Protein AF-A0A0F5Q1I9-F1 (afdb_monomer_lite)

Organism: NCBI:txid728005

Foldseek 3Di:
DFQCAWQPDHRDDDDQDDDDPPDDRDDDDDDDVVPCPVRVVLLVLCQLANQDPPHPRCPVPHQQRGKHWDFDDDPNDTWTWMAGRDPPPGIAGPVRHGDDSVVSCVVVVNDHSVRCCLQPNDDPVSVVVVVVVCVVDVPPVVVCNVCVNVVNNVVVVVVVVVVVVVVLQDDPPDCRHPVNVVVVVVVVVVVVVVVVVVVVVVVVVVVVVVVVVVVVVVVVVVVVVVVVVVVVVVVVVVVCVVVVVVVVVVVVVVVVVVPPDDDDDDDDDDPPVPVVVVVVVVVVVVVVVVPDPDPDDDDDDD

Structure (mmCIF, N/CA/C/O backbone):
data_AF-A0A0F5Q1I9-F1
#
_entry.id   AF-A0A0F5Q1I9-F1
#
loop_
_atom_site.group_PDB
_atom_site.id
_atom_site.type_symbol
_atom_site.label_atom_id
_atom_site.label_alt_id
_atom_site.label_comp_id
_atom_site.label_asym_id
_atom_site.label_entity_id
_atom_site.label_seq_id
_atom_site.pdbx_PDB_ins_code
_atom_site.Cartn_x
_atom_site.Cartn_y
_atom_site.Cartn_z
_atom_site.occupancy
_atom_site.B_iso_or_equiv
_atom_site.auth_seq_id
_atom_site.auth_comp_id
_atom_site.auth_asym_id
_atom_site.auth_atom_id
_atom_site.pdbx_PDB_model_num
ATOM 1 N N . MET A 1 1 ? 27.955 -2.414 -36.761 1.00 64.44 1 MET A N 1
ATOM 2 C CA . MET A 1 1 ? 27.146 -1.169 -36.743 1.00 64.44 1 MET A CA 1
ATOM 3 C C . MET A 1 1 ? 27.491 -0.288 -37.944 1.00 64.44 1 MET A C 1
ATOM 5 O O . MET A 1 1 ? 28.666 -0.064 -38.200 1.00 64.44 1 MET A O 1
ATOM 9 N N . SER A 1 2 ? 26.495 0.213 -38.681 1.00 67.50 2 SER A N 1
ATOM 10 C CA . SER A 1 2 ? 26.661 1.051 -39.883 1.00 67.50 2 SER A CA 1
ATOM 11 C C . SER A 1 2 ? 26.042 2.440 -39.669 1.00 67.50 2 SER A C 1
ATOM 13 O O . SER A 1 2 ? 24.828 2.618 -39.644 1.00 67.50 2 SER A O 1
ATOM 15 N N . VAL A 1 3 ? 26.873 3.463 -39.505 1.00 67.31 3 VAL A N 1
ATOM 16 C CA . VAL A 1 3 ? 26.443 4.858 -39.368 1.00 67.31 3 VAL A CA 1
ATOM 17 C C . VAL A 1 3 ? 26.527 5.551 -40.726 1.00 67.31 3 VAL A C 1
ATOM 19 O O . VAL A 1 3 ? 27.517 6.197 -41.065 1.00 67.31 3 VAL A O 1
ATOM 22 N N . THR A 1 4 ? 25.469 5.399 -41.519 1.00 66.50 4 THR A N 1
ATOM 23 C CA . THR A 1 4 ? 25.420 5.893 -42.900 1.00 66.50 4 THR A CA 1
ATOM 24 C C . THR A 1 4 ? 25.293 7.418 -42.961 1.00 66.50 4 THR A C 1
ATOM 26 O O . THR A 1 4 ? 26.079 8.070 -43.636 1.00 66.50 4 THR A O 1
ATOM 29 N N . ARG A 1 5 ? 24.340 8.039 -42.249 1.00 77.44 5 ARG A N 1
ATOM 30 C CA . ARG A 1 5 ? 24.160 9.508 -42.249 1.00 77.44 5 ARG A CA 1
ATOM 31 C C . ARG A 1 5 ? 23.638 9.991 -40.901 1.00 77.44 5 ARG A C 1
ATOM 33 O O . ARG A 1 5 ? 22.430 10.094 -40.701 1.00 77.44 5 ARG A O 1
ATOM 40 N N . TYR A 1 6 ? 24.533 10.276 -39.956 1.00 79.12 6 TYR A N 1
ATOM 41 C CA . TYR A 1 6 ? 24.132 10.689 -38.607 1.00 79.12 6 TYR A CA 1
ATOM 42 C C . TYR A 1 6 ? 25.189 11.553 -37.920 1.00 79.12 6 TYR A C 1
ATOM 44 O O . TYR A 1 6 ? 26.346 11.149 -37.775 1.00 79.12 6 TYR A O 1
ATOM 52 N N . GLY A 1 7 ? 24.791 12.734 -37.437 1.00 81.94 7 GLY A N 1
ATOM 53 C CA . GLY A 1 7 ? 25.719 13.659 -36.796 1.00 81.94 7 GLY A CA 1
ATOM 54 C C . GLY A 1 7 ? 26.857 14.007 -37.745 1.00 81.94 7 GLY A C 1
ATOM 55 O O . GLY A 1 7 ? 26.618 14.481 -38.846 1.00 81.94 7 GLY A O 1
ATOM 56 N N . LYS A 1 8 ? 28.093 13.732 -37.329 1.00 79.50 8 LYS A N 1
ATOM 57 C CA . LYS A 1 8 ? 29.292 13.987 -38.136 1.00 79.50 8 LYS A CA 1
ATOM 58 C C . LYS A 1 8 ? 29.721 12.814 -39.026 1.00 79.50 8 LYS A C 1
ATOM 60 O O . LYS A 1 8 ? 30.726 12.926 -39.718 1.00 79.50 8 LYS A O 1
ATOM 65 N N . PHE A 1 9 ? 29.035 11.677 -38.940 1.00 82.19 9 PHE A N 1
ATOM 66 C CA . PHE A 1 9 ? 29.388 10.478 -39.691 1.00 82.19 9 PHE A CA 1
ATOM 67 C C . PHE A 1 9 ? 28.678 10.462 -41.045 1.00 82.19 9 PHE A C 1
ATOM 69 O O . PHE A 1 9 ? 27.481 10.756 -41.137 1.00 82.19 9 PHE A O 1
ATOM 76 N N . THR A 1 10 ? 29.432 10.076 -42.070 1.00 79.38 10 THR A N 1
ATOM 77 C CA . THR A 1 10 ? 28.953 9.811 -43.427 1.00 79.38 10 THR A CA 1
ATOM 78 C C . THR A 1 10 ? 29.569 8.488 -43.866 1.00 79.38 10 THR A C 1
ATOM 80 O O . THR A 1 10 ? 30.791 8.378 -43.898 1.00 79.38 10 THR A O 1
ATOM 83 N N . ASP A 1 11 ? 28.728 7.494 -44.137 1.00 80.75 11 ASP A N 1
ATOM 84 C CA . ASP A 1 11 ? 29.078 6.152 -44.610 1.00 80.75 11 ASP A CA 1
ATOM 85 C C . ASP A 1 11 ? 30.172 5.459 -43.775 1.00 80.75 11 ASP A C 1
ATOM 87 O O . ASP A 1 11 ? 31.101 4.850 -44.301 1.00 80.75 11 ASP A O 1
ATOM 91 N N . TYR A 1 12 ? 30.061 5.550 -42.445 1.00 81.62 12 TYR A N 1
ATOM 92 C CA . TYR A 1 12 ? 31.038 4.989 -41.512 1.00 81.62 12 TYR A CA 1
ATOM 93 C C . TYR A 1 12 ? 30.545 3.677 -40.898 1.00 81.62 12 TYR A C 1
ATOM 95 O O . TYR A 1 12 ? 29.421 3.610 -40.409 1.00 81.62 12 TYR A O 1
ATOM 103 N N . ALA A 1 13 ? 31.382 2.640 -40.854 1.00 82.31 13 ALA A N 1
ATOM 104 C CA . ALA A 1 13 ? 31.044 1.361 -40.231 1.00 82.31 13 ALA A CA 1
ATOM 105 C C . ALA A 1 13 ? 31.998 1.038 -39.076 1.00 82.31 13 ALA A C 1
ATOM 107 O O . ALA A 1 13 ? 33.211 1.195 -39.195 1.00 82.31 13 ALA A O 1
ATOM 108 N N . ILE A 1 14 ? 31.430 0.576 -37.963 1.00 84.06 14 ILE A N 1
ATOM 109 C CA . ILE A 1 14 ? 32.163 -0.007 -36.839 1.00 84.06 14 ILE A CA 1
ATOM 110 C C . ILE A 1 14 ? 31.860 -1.500 -36.850 1.00 84.06 14 ILE A C 1
ATOM 112 O O . ILE A 1 14 ? 30.716 -1.907 -36.614 1.00 84.06 14 ILE A O 1
ATOM 116 N N . ASP A 1 15 ? 32.882 -2.287 -37.160 1.00 84.81 15 ASP A N 1
ATOM 117 C CA . ASP A 1 15 ? 32.841 -3.740 -37.086 1.00 84.81 15 ASP A CA 1
ATOM 118 C C . ASP A 1 15 ? 33.446 -4.195 -35.755 1.00 84.81 15 ASP A C 1
ATOM 120 O O . ASP A 1 15 ? 34.555 -3.793 -35.397 1.00 84.81 15 ASP A O 1
ATOM 124 N N . PHE A 1 16 ? 32.683 -4.992 -35.013 1.00 83.69 16 PHE A N 1
ATOM 125 C CA . PHE A 1 16 ? 33.087 -5.559 -33.730 1.00 83.69 16 PHE A CA 1
ATOM 126 C C . PHE A 1 16 ? 33.633 -6.990 -33.882 1.00 83.69 16 PHE A C 1
ATOM 128 O O . PHE A 1 16 ? 34.260 -7.507 -32.961 1.00 83.69 16 PHE A O 1
ATOM 135 N N . GLY A 1 17 ? 33.508 -7.593 -35.069 1.00 83.06 17 GLY A N 1
ATOM 136 C CA . GLY A 1 17 ? 33.904 -8.972 -35.332 1.00 83.06 17 GLY A CA 1
ATOM 137 C C . GLY A 1 17 ? 32.929 -10.006 -34.746 1.00 83.06 17 GLY A C 1
ATOM 138 O O . GLY A 1 17 ? 31.966 -9.649 -34.070 1.00 83.06 17 GLY A O 1
ATOM 139 N N . PRO A 1 18 ? 33.145 -11.304 -35.030 1.00 80.94 18 PRO A N 1
ATOM 140 C CA . PRO A 1 18 ? 32.300 -12.375 -34.514 1.00 80.94 18 PRO A CA 1
ATOM 141 C C . PRO A 1 18 ? 32.606 -12.684 -33.042 1.00 80.94 18 PRO A C 1
ATOM 143 O O . PRO A 1 18 ? 33.775 -12.799 -32.653 1.00 80.94 18 PRO A O 1
ATOM 146 N N . ALA A 1 19 ? 31.557 -12.921 -32.253 1.00 79.69 19 ALA A N 1
ATOM 147 C CA . ALA A 1 19 ? 31.686 -13.378 -30.873 1.00 79.69 19 ALA A CA 1
ATOM 148 C C . ALA A 1 19 ? 32.378 -14.755 -30.813 1.00 79.69 19 ALA A C 1
ATOM 150 O O . ALA A 1 19 ? 32.027 -15.686 -31.544 1.00 79.69 19 ALA A O 1
ATOM 151 N N . GLN A 1 20 ? 33.371 -14.907 -29.929 1.00 82.00 20 GLN A N 1
ATOM 152 C CA . GLN A 1 20 ? 34.077 -16.179 -29.727 1.00 82.00 20 GLN A CA 1
ATOM 153 C C . GLN A 1 20 ? 33.465 -16.954 -28.548 1.00 82.00 20 GLN A C 1
ATOM 155 O O . GLN A 1 20 ? 33.539 -16.475 -27.413 1.00 82.00 20 GLN A O 1
ATOM 160 N N . PRO A 1 21 ? 32.923 -18.170 -28.763 1.00 78.94 21 PRO A N 1
ATOM 161 C CA . PRO A 1 21 ? 32.362 -18.976 -27.683 1.00 78.94 21 PRO A CA 1
ATOM 162 C C . PRO A 1 21 ? 33.378 -19.217 -26.558 1.00 78.94 21 PRO A C 1
ATOM 164 O O . PRO A 1 21 ? 34.511 -19.631 -26.806 1.00 78.94 21 PRO A O 1
ATOM 167 N N . GLY A 1 22 ? 32.967 -18.973 -25.312 1.00 80.88 22 GLY A N 1
ATOM 168 C CA . GLY A 1 22 ? 33.797 -19.204 -24.125 1.00 80.88 22 GLY A CA 1
ATOM 169 C C . GLY A 1 22 ? 34.818 -18.105 -23.809 1.00 80.88 22 GLY A C 1
ATOM 170 O O . GLY A 1 22 ? 35.622 -18.288 -22.896 1.00 80.88 22 GLY A O 1
ATOM 171 N N . LYS A 1 23 ? 34.796 -16.968 -24.518 1.00 83.44 23 LYS A N 1
ATOM 172 C CA . LYS A 1 23 ? 35.605 -15.784 -24.191 1.00 83.44 23 LYS A CA 1
ATOM 173 C C . LYS A 1 23 ? 34.723 -14.565 -23.906 1.00 83.44 23 LYS A C 1
ATOM 175 O O . LYS A 1 23 ? 33.639 -14.465 -24.474 1.00 83.44 23 LYS A O 1
ATOM 180 N N . PRO A 1 24 ? 35.174 -13.644 -23.037 1.00 80.31 24 PRO A N 1
ATOM 181 C CA . PRO A 1 24 ? 34.487 -12.376 -22.834 1.00 80.31 24 PRO A CA 1
ATOM 182 C C . PRO A 1 24 ? 34.561 -11.523 -24.105 1.00 80.31 24 PRO A C 1
ATOM 184 O O . PRO A 1 24 ? 35.632 -11.388 -24.701 1.00 80.31 24 PRO A O 1
ATOM 187 N N . ASP A 1 25 ? 33.428 -10.941 -24.486 1.00 84.06 25 ASP A N 1
ATOM 188 C CA . ASP A 1 25 ? 33.292 -10.095 -25.670 1.00 84.06 25 ASP A CA 1
ATOM 189 C C . ASP A 1 25 ? 33.414 -8.617 -25.270 1.00 84.06 25 ASP A C 1
ATOM 191 O O . ASP A 1 25 ? 32.444 -7.963 -24.885 1.00 84.06 25 ASP A O 1
ATOM 195 N N . LEU A 1 26 ? 34.654 -8.120 -25.227 1.00 85.00 26 LEU A N 1
ATOM 196 C CA . LEU A 1 26 ? 34.978 -6.753 -24.815 1.00 85.00 26 LEU A CA 1
ATOM 197 C C . LEU A 1 26 ? 35.564 -5.972 -25.990 1.00 85.00 26 LEU A C 1
ATOM 199 O O . LEU A 1 26 ? 36.671 -6.258 -26.449 1.00 85.00 26 LEU A O 1
ATOM 203 N N . HIS A 1 27 ? 34.869 -4.912 -26.398 1.00 87.25 27 HIS A N 1
ATOM 204 C CA . HIS A 1 27 ? 35.341 -3.984 -27.422 1.00 87.25 27 HIS A CA 1
ATOM 205 C C . HIS A 1 27 ? 35.644 -2.614 -26.822 1.00 87.25 27 HIS A C 1
ATOM 207 O O . HIS A 1 27 ? 34.833 -2.041 -26.096 1.00 87.25 27 HIS A O 1
ATOM 213 N N . ILE A 1 28 ? 36.805 -2.057 -27.166 1.00 86.12 28 ILE A N 1
ATOM 214 C CA . ILE A 1 28 ? 37.219 -0.720 -26.734 1.00 86.12 28 ILE A CA 1
ATOM 215 C C . ILE A 1 28 ? 37.257 0.192 -27.957 1.00 86.12 28 ILE A C 1
ATOM 217 O O . ILE A 1 28 ? 38.110 0.048 -28.831 1.00 86.12 28 ILE A O 1
ATOM 221 N N . VAL A 1 29 ? 36.344 1.162 -28.004 1.00 85.31 29 VAL A N 1
ATOM 222 C CA . VAL A 1 29 ? 36.326 2.200 -29.042 1.00 85.31 29 VAL A CA 1
ATOM 223 C C . VAL A 1 29 ? 37.082 3.421 -28.527 1.00 85.31 29 VAL A C 1
ATOM 225 O O . VAL A 1 29 ? 36.580 4.173 -27.692 1.00 85.31 29 VAL A O 1
ATOM 228 N N . TYR A 1 30 ? 38.295 3.636 -29.032 1.00 85.25 30 TYR A N 1
ATOM 229 C CA . TYR A 1 30 ? 39.143 4.761 -28.639 1.00 85.25 30 TYR A CA 1
ATOM 230 C C . TYR A 1 30 ? 39.305 5.779 -29.775 1.00 85.25 30 TYR A C 1
ATOM 232 O O . TYR A 1 30 ? 39.137 5.480 -30.954 1.00 85.25 30 TYR A O 1
ATOM 240 N N . GLY A 1 31 ? 39.619 7.018 -29.410 1.00 84.50 31 GLY A N 1
ATOM 241 C CA . GLY A 1 31 ? 39.840 8.115 -30.350 1.00 84.50 31 GLY A CA 1
ATOM 242 C C . GLY A 1 31 ? 40.003 9.435 -29.608 1.00 84.50 31 GLY A C 1
ATOM 243 O O . GLY A 1 31 ? 39.698 9.509 -28.416 1.00 84.50 31 GLY A O 1
ATOM 244 N N . LEU A 1 32 ? 40.450 10.478 -30.305 1.00 84.88 32 LEU A N 1
ATOM 245 C CA . LEU A 1 32 ? 40.591 11.824 -29.739 1.00 84.88 32 LEU A CA 1
ATOM 246 C C . LEU A 1 32 ? 39.259 12.357 -29.175 1.00 84.88 32 LEU A C 1
ATOM 248 O O . LEU A 1 32 ? 38.168 11.839 -29.464 1.00 84.88 32 LEU A O 1
ATOM 252 N N . ASN A 1 33 ? 39.333 13.401 -28.351 1.00 77.25 33 ASN A N 1
ATOM 253 C CA . ASN A 1 33 ? 38.139 14.179 -28.024 1.00 77.25 33 ASN A CA 1
ATOM 254 C C . ASN A 1 33 ? 37.524 14.696 -29.331 1.00 77.25 33 ASN A C 1
ATOM 256 O O . ASN A 1 33 ? 38.235 14.923 -30.304 1.00 77.25 33 ASN A O 1
ATOM 260 N N . GLU A 1 34 ? 36.191 14.731 -29.393 1.00 77.94 34 GLU A N 1
ATOM 261 C CA . GLU A 1 34 ? 35.431 15.062 -30.611 1.00 77.94 34 GLU A CA 1
ATOM 262 C C . GLU A 1 34 ? 35.549 14.044 -31.762 1.00 77.94 34 GLU A C 1
ATOM 264 O O . GLU A 1 34 ? 34.898 14.204 -32.794 1.00 77.94 34 GLU A O 1
ATOM 269 N N . ALA A 1 35 ? 36.254 12.916 -31.584 1.00 76.56 35 ALA A N 1
ATOM 270 C CA . ALA A 1 35 ? 36.320 11.835 -32.578 1.00 76.56 35 ALA A CA 1
ATOM 271 C C . ALA A 1 35 ? 34.966 11.154 -32.848 1.00 76.56 35 ALA A C 1
ATOM 273 O O . ALA A 1 35 ? 34.834 10.461 -33.853 1.00 76.56 35 ALA A O 1
ATOM 274 N N . GLY A 1 36 ? 33.923 11.451 -32.065 1.0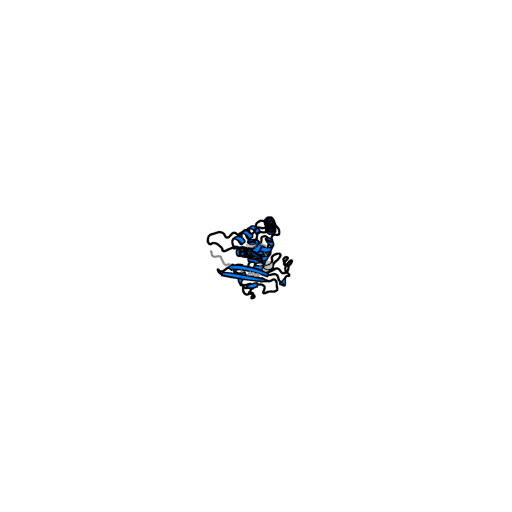0 79.31 36 GLY A N 1
ATOM 275 C CA . GLY A 1 36 ? 32.552 11.005 -32.337 1.00 79.31 36 GLY A CA 1
ATOM 276 C C . GLY A 1 36 ? 32.069 9.847 -31.493 1.00 79.31 36 GLY A C 1
ATOM 277 O O . GLY A 1 36 ? 31.015 9.308 -31.798 1.00 79.31 36 GLY A O 1
ATOM 278 N N . LYS A 1 37 ? 32.800 9.470 -30.442 1.00 85.75 37 LYS A N 1
ATOM 279 C CA . LYS A 1 37 ? 32.446 8.353 -29.553 1.00 85.75 37 LYS A CA 1
ATOM 280 C C . LYS A 1 37 ? 31.031 8.515 -28.979 1.00 85.75 37 LYS A C 1
ATOM 282 O O . LYS A 1 37 ? 30.174 7.664 -29.188 1.00 85.75 37 LYS A O 1
ATOM 287 N N . SER A 1 38 ? 30.738 9.675 -28.388 1.00 82.56 38 SER A N 1
ATOM 288 C CA . SER A 1 38 ? 29.403 9.994 -27.857 1.00 82.56 38 SER A CA 1
ATOM 289 C C . SER A 1 38 ? 28.339 10.106 -28.957 1.00 82.56 38 SER A C 1
ATOM 291 O O . SER A 1 38 ? 27.169 9.802 -28.731 1.00 82.56 38 SER A O 1
ATOM 293 N N . THR A 1 39 ? 28.731 10.514 -30.171 1.00 86.12 39 THR A N 1
ATOM 294 C CA . THR A 1 39 ? 27.839 10.555 -31.341 1.00 86.12 39 THR A CA 1
ATOM 295 C C . THR A 1 39 ? 27.480 9.149 -31.820 1.00 86.12 39 THR A C 1
ATOM 297 O O . THR A 1 39 ? 26.322 8.914 -32.147 1.00 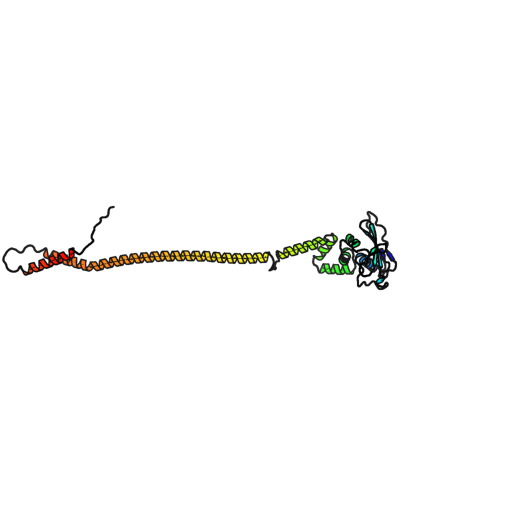86.12 39 THR A O 1
ATOM 300 N N . ALA A 1 40 ? 28.434 8.215 -31.818 1.00 85.88 40 ALA A N 1
ATOM 301 C CA . ALA A 1 40 ? 28.210 6.817 -32.171 1.00 85.88 40 ALA A CA 1
ATOM 302 C C . ALA A 1 40 ? 27.308 6.126 -31.139 1.00 85.88 40 ALA A C 1
ATOM 304 O O . ALA A 1 40 ? 26.341 5.480 -31.526 1.00 85.88 40 ALA A O 1
ATOM 305 N N . LEU A 1 41 ? 27.540 6.350 -29.840 1.00 85.56 41 LEU A N 1
ATOM 306 C CA . LEU A 1 41 ? 26.647 5.857 -28.784 1.00 85.56 41 LEU A CA 1
ATOM 307 C C . LEU A 1 41 ? 25.220 6.402 -28.946 1.00 85.56 41 LEU A C 1
ATOM 309 O O . LEU A 1 41 ? 24.253 5.652 -28.860 1.00 85.56 41 LEU A O 1
ATOM 313 N N . SER A 1 42 ? 25.083 7.695 -29.249 1.00 85.94 42 SER A N 1
ATOM 314 C CA . SER A 1 42 ? 23.765 8.297 -29.488 1.00 85.94 42 SER A CA 1
ATOM 315 C C . SER A 1 42 ? 23.079 7.702 -30.720 1.00 85.94 42 SER A C 1
ATOM 317 O O . SER A 1 42 ? 21.888 7.433 -30.672 1.00 85.94 42 SER A O 1
ATOM 319 N N . ALA A 1 43 ? 23.823 7.445 -31.802 1.00 86.94 43 ALA A N 1
ATOM 320 C CA . ALA A 1 43 ? 23.292 6.773 -32.989 1.00 86.94 43 ALA A CA 1
ATOM 321 C C . ALA A 1 43 ? 22.800 5.352 -32.666 1.00 86.94 43 ALA A C 1
ATOM 323 O O . ALA A 1 43 ? 21.744 4.943 -33.142 1.00 86.94 43 ALA A O 1
ATOM 324 N N . TYR A 1 44 ? 23.538 4.614 -31.833 1.00 87.88 44 TYR A N 1
ATOM 325 C CA . TYR A 1 44 ? 23.149 3.279 -31.379 1.00 87.88 44 TYR A CA 1
ATOM 326 C C . TYR A 1 44 ? 21.855 3.309 -30.552 1.00 87.88 44 TYR A C 1
ATOM 328 O O . TYR A 1 44 ? 20.934 2.541 -30.820 1.00 87.88 44 TYR A O 1
ATOM 336 N N . LEU A 1 45 ? 21.734 4.239 -29.600 1.00 87.81 45 LEU A N 1
ATOM 337 C CA . LEU A 1 45 ? 20.501 4.409 -28.821 1.00 87.81 45 LEU A CA 1
ATOM 338 C C . LEU A 1 45 ? 19.320 4.839 -29.702 1.00 87.81 45 LEU A C 1
ATOM 340 O O . LEU A 1 45 ? 18.203 4.356 -29.519 1.00 87.81 45 LEU A O 1
ATOM 344 N N . ASP A 1 46 ? 19.557 5.721 -30.674 1.00 88.69 46 ASP A N 1
ATOM 345 C CA . ASP A 1 46 ? 18.538 6.157 -31.629 1.00 88.69 46 ASP A CA 1
ATOM 346 C C . ASP A 1 46 ? 18.065 5.007 -32.529 1.00 88.69 46 ASP A C 1
ATOM 348 O O . ASP A 1 46 ? 16.879 4.938 -32.844 1.00 88.69 46 ASP A O 1
ATOM 352 N N . LEU A 1 47 ? 18.947 4.073 -32.902 1.00 88.56 47 LEU A N 1
ATOM 353 C CA . LEU A 1 47 ? 18.577 2.863 -33.641 1.00 88.56 47 LEU A CA 1
ATOM 354 C C . LEU A 1 47 ? 17.606 1.983 -32.838 1.00 88.56 47 LEU A C 1
ATOM 356 O O . LEU A 1 47 ? 16.604 1.523 -33.392 1.00 88.56 47 LEU A O 1
ATOM 360 N N . LEU A 1 48 ? 17.887 1.773 -31.549 1.00 87.75 48 LEU A N 1
ATOM 361 C CA . LEU A 1 48 ? 17.071 0.928 -30.674 1.00 87.75 48 LEU A CA 1
ATOM 362 C C . LEU A 1 48 ? 15.713 1.565 -30.355 1.00 87.75 48 LEU A C 1
ATOM 364 O O . LEU A 1 48 ? 14.681 0.922 -30.532 1.00 87.75 48 LEU A O 1
ATOM 368 N N . PHE A 1 49 ? 15.705 2.835 -29.940 1.00 86.44 49 PHE A N 1
ATOM 369 C CA . PHE A 1 49 ? 14.532 3.471 -29.322 1.00 86.44 49 PHE A CA 1
ATOM 370 C C . PHE A 1 49 ? 13.831 4.524 -30.181 1.00 86.44 49 PHE A C 1
ATOM 372 O O . PHE A 1 49 ? 12.794 5.042 -29.777 1.00 86.44 49 PHE A O 1
ATOM 379 N N . GLY A 1 50 ? 14.381 4.873 -31.343 1.00 87.44 50 GLY A N 1
ATOM 380 C CA . GLY A 1 50 ? 13.872 5.984 -32.138 1.00 87.44 50 GLY A CA 1
ATOM 381 C C . GLY A 1 50 ? 14.783 7.203 -32.106 1.00 87.44 50 GLY A C 1
ATOM 382 O O . GLY A 1 50 ? 15.402 7.523 -31.092 1.00 87.44 50 GLY A O 1
ATOM 383 N N . VAL A 1 51 ? 14.825 7.922 -33.230 1.00 83.88 51 VAL A N 1
ATOM 384 C CA . VAL A 1 51 ? 15.486 9.228 -33.305 1.00 83.88 51 VAL A CA 1
ATOM 385 C C . VAL A 1 51 ? 14.586 10.269 -32.644 1.00 83.88 51 VAL A C 1
ATOM 387 O O . VAL A 1 51 ? 13.449 10.474 -33.074 1.00 83.88 51 VAL A O 1
ATOM 390 N N . GLU A 1 52 ? 15.102 10.959 -31.629 1.00 80.75 52 GLU A N 1
ATOM 391 C CA . GLU A 1 52 ? 14.360 11.991 -30.899 1.00 80.75 52 GLU A CA 1
ATOM 392 C C . GLU A 1 52 ? 13.851 13.111 -31.825 1.00 80.75 52 GLU A C 1
ATOM 394 O O . GLU A 1 52 ? 14.524 13.539 -32.778 1.00 80.75 52 GLU A O 1
ATOM 399 N N . HIS A 1 53 ? 12.668 13.651 -31.505 1.00 74.12 53 HIS A N 1
ATOM 400 C CA . HIS A 1 53 ? 12.064 14.754 -32.259 1.00 74.12 53 HIS A CA 1
ATOM 401 C C . HIS A 1 53 ? 13.037 15.941 -32.376 1.00 74.12 53 HIS A C 1
ATOM 403 O O . HIS A 1 53 ? 13.351 16.386 -33.486 1.00 74.12 53 HIS A O 1
ATOM 409 N N . ASN A 1 54 ? 13.633 16.332 -31.246 1.00 73.19 54 ASN A N 1
ATOM 410 C CA . ASN A 1 54 ? 14.621 17.405 -31.128 1.00 73.19 54 ASN A CA 1
ATOM 411 C C . ASN A 1 54 ? 16.069 16.881 -31.126 1.00 73.19 54 ASN A C 1
ATOM 413 O O . ASN A 1 54 ? 16.893 17.308 -30.323 1.00 73.19 54 ASN A O 1
ATOM 417 N N . SER A 1 55 ? 16.403 15.946 -32.023 1.00 77.88 55 SER A N 1
ATOM 418 C CA . SER A 1 55 ? 17.782 15.449 -32.132 1.00 77.88 55 SER A CA 1
ATOM 419 C C . SER A 1 55 ? 18.774 16.565 -32.504 1.00 77.88 55 SER A C 1
ATOM 421 O O . SER A 1 55 ? 18.644 17.217 -33.545 1.00 77.88 55 SER A O 1
ATOM 423 N N . ARG A 1 56 ? 19.816 16.730 -31.681 1.00 78.44 56 ARG A N 1
ATOM 424 C CA . ARG A 1 56 ? 20.947 17.662 -31.880 1.00 78.44 56 ARG A CA 1
ATOM 425 C C . ARG A 1 56 ? 21.920 17.255 -32.995 1.00 78.44 56 ARG A C 1
ATOM 427 O O . ARG A 1 56 ? 22.862 17.985 -33.281 1.00 78.44 56 ARG A O 1
ATOM 434 N N . TYR A 1 57 ? 21.713 16.098 -33.628 1.00 79.62 57 TYR A N 1
ATOM 435 C CA . TYR A 1 57 ? 22.645 15.499 -34.593 1.00 79.62 57 TYR A CA 1
ATOM 436 C C . TYR A 1 57 ? 22.284 15.754 -36.070 1.00 79.62 57 TYR A C 1
ATOM 438 O O . TYR A 1 57 ? 22.873 15.144 -36.958 1.00 79.62 57 TYR A O 1
ATOM 446 N N . GLY A 1 58 ? 21.353 16.672 -36.349 1.00 74.19 58 GLY A N 1
ATOM 447 C CA . GLY A 1 58 ? 20.956 17.070 -37.710 1.00 74.19 58 GLY A CA 1
ATOM 448 C C . GLY A 1 58 ? 21.819 18.167 -38.353 1.00 74.19 58 GLY A C 1
ATOM 449 O O . GLY A 1 58 ? 21.333 18.869 -39.233 1.00 74.19 58 GLY A O 1
ATOM 450 N N . PHE A 1 59 ? 23.053 18.383 -37.881 1.00 76.44 59 PHE A N 1
ATOM 451 C CA . PHE A 1 59 ? 23.887 19.521 -38.301 1.00 76.44 59 PHE A CA 1
ATOM 452 C C . PHE A 1 59 ? 24.583 19.323 -39.658 1.00 76.44 59 PHE A C 1
ATOM 454 O O . PHE A 1 59 ? 24.679 20.274 -40.424 1.00 76.44 59 PHE A O 1
ATOM 461 N N . LEU A 1 60 ? 25.069 18.112 -39.965 1.00 77.88 60 LEU A N 1
ATOM 462 C CA . LEU A 1 60 ? 25.712 17.800 -41.253 1.00 77.88 60 LEU A CA 1
ATOM 463 C C . LEU A 1 60 ? 24.709 17.232 -42.264 1.00 77.88 60 LEU A C 1
ATOM 465 O O . LEU A 1 60 ? 24.788 17.510 -43.456 1.00 77.88 60 LEU A O 1
ATOM 469 N N . HIS A 1 61 ? 23.751 16.444 -41.772 1.00 76.50 61 HIS A N 1
ATOM 470 C CA . HIS A 1 61 ? 22.715 15.797 -42.568 1.00 76.50 61 HIS A CA 1
ATOM 471 C C . HIS A 1 61 ? 21.353 16.335 -42.143 1.00 76.50 61 HIS A C 1
ATOM 473 O O . HIS A 1 61 ? 20.977 16.214 -40.976 1.00 76.50 61 HIS A O 1
ATOM 479 N N . ALA A 1 62 ? 20.600 16.908 -43.086 1.00 75.19 62 ALA A N 1
ATOM 480 C CA . ALA A 1 62 ? 19.238 17.366 -42.822 1.00 75.19 62 ALA A CA 1
ATOM 481 C C . ALA A 1 62 ? 18.368 16.212 -42.299 1.00 75.19 62 ALA A C 1
ATOM 483 O O . ALA A 1 62 ? 18.528 15.069 -42.725 1.00 75.19 62 ALA A O 1
ATOM 484 N N . TYR A 1 63 ? 17.411 16.514 -41.418 1.00 76.62 63 TYR A N 1
ATOM 485 C CA . TYR A 1 63 ? 16.590 15.505 -40.738 1.00 76.62 63 TYR A CA 1
ATOM 486 C C . TYR A 1 63 ? 15.984 14.411 -41.641 1.00 76.62 63 TYR A C 1
ATOM 488 O O . TYR A 1 63 ? 16.073 13.252 -41.248 1.00 76.62 63 TYR A O 1
ATOM 496 N N . PRO A 1 64 ? 15.447 14.698 -42.845 1.00 74.88 64 PRO A N 1
ATOM 497 C CA . PRO A 1 64 ? 14.915 13.657 -43.735 1.00 74.88 64 PRO A CA 1
ATOM 498 C C . PRO A 1 64 ? 15.967 12.669 -44.266 1.00 74.88 64 PRO A C 1
ATOM 500 O O . PRO A 1 64 ? 15.619 11.581 -44.711 1.00 74.88 64 PRO A O 1
ATOM 503 N N . ASN A 1 65 ? 17.246 13.048 -44.225 1.00 77.75 65 ASN A N 1
ATOM 504 C CA . ASN A 1 65 ? 18.369 12.259 -44.723 1.00 77.75 65 ASN A CA 1
ATOM 505 C C . ASN A 1 6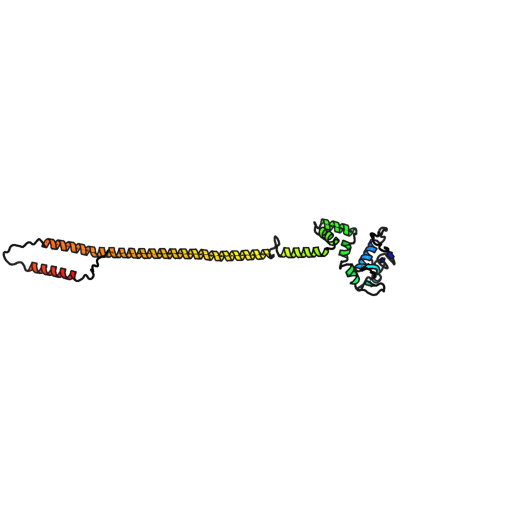5 ? 19.114 11.520 -43.603 1.00 77.75 65 ASN A C 1
ATOM 507 O O . ASN A 1 65 ? 20.086 10.823 -43.897 1.00 77.75 65 ASN A O 1
ATOM 511 N N . MET A 1 66 ? 18.696 11.687 -42.341 1.00 83.00 66 MET A N 1
ATOM 512 C CA . MET A 1 66 ? 19.312 10.993 -41.215 1.00 83.00 66 MET A CA 1
ATOM 513 C C . MET A 1 66 ? 18.944 9.511 -41.231 1.00 83.00 66 MET A C 1
ATOM 515 O O . MET A 1 66 ? 17.763 9.152 -41.205 1.00 83.00 66 MET A O 1
ATOM 519 N N . LEU A 1 67 ? 19.972 8.668 -41.241 1.00 84.62 67 LEU A N 1
ATOM 520 C CA . LEU A 1 67 ? 19.858 7.223 -41.355 1.00 84.62 67 LEU A CA 1
ATOM 521 C C . LEU A 1 67 ? 20.942 6.545 -40.515 1.00 84.62 67 LEU A C 1
ATOM 523 O O . LEU A 1 67 ? 22.132 6.843 -40.656 1.00 84.62 67 LEU A O 1
ATOM 527 N N . VAL A 1 68 ? 20.517 5.613 -39.664 1.00 87.50 68 VAL A N 1
ATOM 528 C CA . VAL A 1 68 ? 21.399 4.763 -38.856 1.00 87.50 68 VAL A CA 1
ATOM 529 C C . VAL A 1 68 ? 21.034 3.311 -39.104 1.00 87.50 68 VAL A C 1
ATOM 531 O O . VAL A 1 68 ? 19.859 2.963 -39.040 1.00 87.50 68 VAL A O 1
ATOM 534 N N . GLY A 1 69 ? 22.023 2.463 -39.364 1.00 87.06 69 GLY A N 1
ATOM 535 C CA . GLY A 1 69 ? 21.835 1.031 -39.538 1.00 87.06 69 GLY A CA 1
ATOM 536 C C . GLY A 1 69 ? 22.686 0.198 -38.585 1.00 87.06 69 GLY A C 1
ATOM 537 O O . GLY A 1 69 ? 23.748 0.604 -38.110 1.00 87.06 69 GLY A O 1
ATOM 538 N N . SER A 1 70 ? 22.249 -1.022 -38.315 1.00 85.88 70 SER A N 1
ATOM 539 C CA . SER A 1 70 ? 23.113 -2.056 -37.757 1.00 85.88 70 SER A CA 1
ATOM 540 C C . SER A 1 70 ? 22.607 -3.434 -38.140 1.00 85.88 70 SER A C 1
ATOM 542 O O . SER A 1 70 ? 21.411 -3.641 -38.322 1.00 85.88 70 SER A O 1
ATOM 544 N N . ALA A 1 71 ? 23.533 -4.381 -38.209 1.00 87.44 71 ALA A N 1
ATOM 545 C CA . ALA A 1 71 ? 23.215 -5.774 -37.972 1.00 87.44 71 ALA A CA 1
ATOM 546 C C . ALA A 1 71 ? 23.179 -5.994 -36.455 1.00 87.44 71 ALA A C 1
ATOM 548 O O . ALA A 1 71 ? 24.099 -5.558 -35.756 1.00 87.44 71 ALA A O 1
ATOM 549 N N . LEU A 1 72 ? 22.094 -6.573 -35.951 1.00 86.88 72 LEU A N 1
ATOM 550 C CA . LEU A 1 72 ? 21.930 -6.953 -34.550 1.00 86.88 72 LEU A CA 1
ATOM 551 C C . LEU A 1 72 ? 21.646 -8.451 -34.490 1.00 86.88 72 LEU A C 1
ATOM 553 O O . LEU A 1 72 ? 20.775 -8.938 -35.205 1.00 86.88 72 LEU A O 1
ATOM 557 N N . GLU A 1 73 ? 22.354 -9.170 -33.629 1.00 84.62 73 GLU A N 1
ATOM 558 C CA . GLU A 1 73 ? 22.096 -10.585 -33.387 1.00 84.62 73 GLU A CA 1
ATOM 559 C C . GLU A 1 73 ? 21.202 -10.736 -32.155 1.00 84.62 73 GLU A C 1
ATOM 561 O O . GLU A 1 73 ? 21.547 -10.296 -31.060 1.00 84.62 73 GLU A O 1
ATOM 566 N N . PHE A 1 74 ? 20.028 -11.336 -32.332 1.00 84.50 74 PHE A N 1
ATOM 567 C CA . PHE A 1 74 ? 19.134 -11.684 -31.231 1.00 84.50 74 PHE A CA 1
ATOM 568 C C . PHE A 1 74 ? 18.220 -12.843 -31.634 1.00 84.50 74 PHE A C 1
ATOM 570 O O . PHE A 1 74 ? 17.871 -13.017 -32.802 1.00 84.50 74 PHE A O 1
ATOM 577 N N . GLY A 1 75 ? 17.848 -13.681 -30.662 1.00 79.00 75 GLY A N 1
ATOM 578 C CA . GLY A 1 75 ? 17.055 -14.888 -30.930 1.00 79.00 75 GLY A CA 1
ATOM 579 C C . GLY A 1 75 ? 17.773 -15.928 -31.804 1.00 79.00 75 GLY A C 1
ATOM 580 O O . GLY A 1 75 ? 17.107 -16.732 -32.449 1.00 79.00 75 GLY A O 1
ATOM 581 N N . GLY A 1 76 ? 19.112 -15.901 -31.847 1.00 80.19 76 GLY A N 1
ATOM 582 C CA . GLY A 1 76 ? 19.933 -16.818 -32.649 1.00 80.19 76 GLY A CA 1
ATOM 583 C C . GLY A 1 76 ? 19.969 -16.508 -34.149 1.00 80.19 76 GLY A C 1
ATOM 584 O O . GLY A 1 76 ? 20.385 -17.362 -34.929 1.00 80.19 76 GLY A O 1
ATOM 585 N N . ALA A 1 77 ? 19.518 -15.320 -34.562 1.00 83.44 77 ALA A N 1
ATOM 586 C CA . ALA A 1 77 ? 19.570 -14.860 -35.945 1.00 83.44 77 ALA A CA 1
ATOM 587 C C . ALA A 1 77 ? 20.090 -13.419 -36.034 1.00 83.44 77 ALA A C 1
ATOM 589 O O . ALA A 1 77 ? 19.903 -12.615 -35.118 1.00 83.44 77 ALA A O 1
ATOM 590 N N . GLU A 1 78 ? 20.720 -13.099 -37.162 1.00 86.00 78 GLU A N 1
ATOM 591 C CA . GLU A 1 78 ? 21.174 -11.751 -37.494 1.00 86.00 78 GLU A CA 1
ATOM 592 C C . GLU A 1 78 ? 20.054 -10.964 -38.185 1.00 86.00 78 GLU A C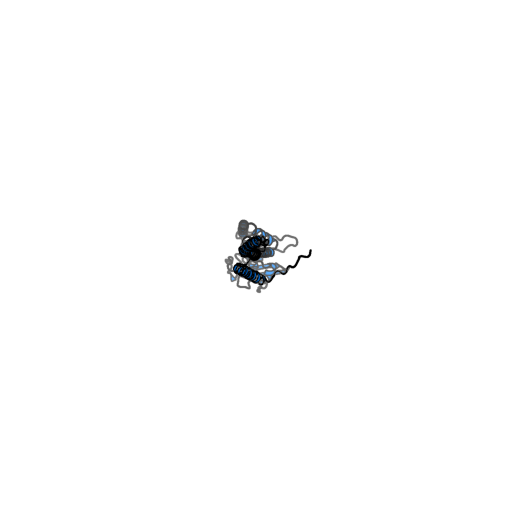 1
ATOM 594 O O . GLU A 1 78 ? 19.449 -11.419 -39.159 1.00 86.00 78 GLU A O 1
ATOM 599 N N . HIS A 1 79 ? 19.799 -9.753 -37.695 1.00 86.75 79 HIS A N 1
ATOM 600 C CA . HIS A 1 79 ? 18.778 -8.848 -38.210 1.00 86.75 79 HIS A CA 1
ATOM 601 C C . HIS A 1 79 ? 19.433 -7.565 -38.706 1.00 86.75 79 HIS A C 1
ATOM 603 O O . HIS A 1 79 ? 19.937 -6.760 -37.920 1.00 86.75 79 HIS A O 1
ATOM 609 N N . ALA A 1 80 ? 19.404 -7.352 -40.021 1.00 89.62 80 ALA A N 1
ATOM 610 C CA . ALA A 1 80 ? 19.802 -6.086 -40.623 1.00 89.62 80 ALA A CA 1
ATOM 611 C C . ALA A 1 80 ? 18.665 -5.069 -40.470 1.00 89.62 80 ALA A C 1
ATOM 613 O O . ALA A 1 80 ? 17.609 -5.206 -41.091 1.00 89.62 80 ALA A O 1
ATOM 614 N N . LEU A 1 81 ? 18.890 -4.048 -39.645 1.00 90.00 81 LEU A N 1
ATOM 615 C CA . LEU A 1 81 ? 17.910 -3.017 -39.332 1.00 90.00 81 LEU A CA 1
ATOM 616 C C . LEU A 1 81 ? 18.457 -1.636 -39.654 1.00 90.00 81 LEU A C 1
ATOM 618 O O . LEU A 1 81 ? 19.618 -1.321 -39.399 1.00 90.00 81 LEU A O 1
ATOM 622 N N . THR A 1 82 ? 17.593 -0.793 -40.201 1.00 89.62 82 THR A N 1
ATOM 623 C CA . THR A 1 82 ? 17.890 0.605 -40.496 1.00 89.62 82 THR A CA 1
ATOM 624 C C . THR A 1 82 ? 16.785 1.484 -39.954 1.00 89.62 82 THR A C 1
ATOM 626 O O . THR A 1 82 ? 15.611 1.188 -40.138 1.00 89.62 82 THR A O 1
ATOM 629 N N . ARG A 1 83 ? 17.134 2.597 -39.321 1.00 89.81 83 ARG A N 1
ATOM 630 C CA . ARG A 1 83 ? 16.170 3.564 -38.816 1.00 89.81 83 ARG A CA 1
ATOM 631 C C . ARG A 1 83 ? 16.375 4.923 -39.467 1.00 89.81 83 ARG A C 1
ATOM 633 O O . ARG A 1 83 ? 17.495 5.427 -39.556 1.00 89.81 83 ARG A O 1
ATOM 640 N N . VAL A 1 84 ? 15.269 5.503 -39.923 1.00 88.06 84 VAL A N 1
ATOM 641 C CA . VAL A 1 84 ? 15.208 6.838 -40.527 1.00 88.06 84 VAL A CA 1
ATOM 642 C C . VAL A 1 84 ? 14.481 7.800 -39.598 1.00 88.06 84 VAL A C 1
ATOM 644 O O . VAL A 1 84 ? 13.534 7.414 -38.913 1.00 88.06 84 VAL A O 1
ATOM 647 N N . LYS A 1 85 ? 14.882 9.072 -39.574 1.00 83.38 85 LYS A N 1
ATOM 648 C CA . LYS A 1 85 ? 14.140 10.079 -38.805 1.00 83.38 85 LYS A CA 1
ATOM 649 C C . LYS A 1 85 ? 12.855 10.463 -39.548 1.00 83.38 85 LYS A C 1
ATOM 651 O O . LYS A 1 85 ? 12.903 10.938 -40.679 1.00 83.38 85 LYS A O 1
ATOM 656 N N . GLY A 1 86 ? 11.701 10.305 -38.904 1.00 80.12 86 GLY A N 1
ATOM 657 C CA . GLY A 1 86 ? 10.407 10.625 -39.510 1.00 80.12 86 GLY A CA 1
ATOM 658 C C . GLY A 1 86 ? 9.223 10.326 -38.595 1.00 80.12 86 GLY A C 1
ATOM 659 O O . GLY A 1 86 ? 9.399 10.012 -37.421 1.00 80.12 86 GLY A O 1
ATOM 660 N N . LYS A 1 87 ? 8.005 10.433 -39.138 1.00 71.44 87 LYS A N 1
ATOM 661 C CA . LYS A 1 87 ? 6.797 9.918 -38.478 1.00 71.44 87 LYS A CA 1
ATOM 662 C C . LYS A 1 87 ? 6.724 8.406 -38.705 1.00 71.44 87 LYS A C 1
ATOM 664 O O . LYS A 1 87 ? 7.055 7.955 -39.797 1.00 71.44 87 LYS A O 1
ATOM 669 N N . SER A 1 88 ? 6.320 7.659 -37.677 1.00 72.81 88 SER A N 1
ATOM 670 C CA . SER A 1 88 ? 6.206 6.193 -37.712 1.00 72.81 88 SER A CA 1
ATOM 671 C C . SER A 1 88 ? 5.458 5.701 -38.967 1.00 72.81 88 SER A C 1
ATOM 673 O O . SER A 1 88 ? 4.461 6.335 -39.333 1.00 72.81 88 SER A O 1
ATOM 675 N N . PRO A 1 89 ? 5.905 4.613 -39.633 1.00 78.31 89 PRO A N 1
ATOM 676 C CA . PRO A 1 89 ? 6.997 3.702 -39.251 1.00 78.31 89 PRO A CA 1
ATOM 677 C C . PRO A 1 89 ? 8.400 4.233 -39.595 1.00 78.31 89 PRO A C 1
ATOM 679 O O . PRO A 1 89 ? 8.658 4.693 -40.707 1.00 78.31 89 PRO A O 1
ATOM 682 N N . THR A 1 90 ? 9.325 4.155 -38.630 1.00 86.31 90 THR A N 1
ATOM 683 C CA . THR A 1 90 ? 10.712 4.657 -38.777 1.00 86.31 90 THR A CA 1
ATOM 684 C C . THR A 1 90 ? 11.760 3.559 -38.955 1.00 86.31 90 THR A C 1
ATOM 686 O O . THR A 1 90 ? 12.855 3.845 -39.442 1.00 86.31 90 THR A O 1
ATOM 689 N N . LEU A 1 91 ? 11.436 2.319 -38.583 1.00 90.06 91 LEU A N 1
ATOM 690 C CA . LEU A 1 91 ? 12.320 1.164 -38.687 1.00 90.06 91 LEU A CA 1
ATOM 691 C C . LEU A 1 91 ? 12.133 0.466 -40.039 1.00 90.06 91 LEU A C 1
ATOM 693 O O . LEU A 1 91 ? 11.018 0.365 -40.548 1.00 90.06 91 LEU A O 1
ATOM 697 N N . ARG A 1 92 ? 13.231 -0.004 -40.626 1.00 89.94 92 ARG A N 1
ATOM 698 C CA . ARG A 1 92 ? 13.282 -0.705 -41.907 1.00 89.94 92 ARG A CA 1
ATOM 699 C C . ARG A 1 92 ? 14.136 -1.963 -41.806 1.00 89.94 92 ARG A C 1
ATOM 701 O O . ARG A 1 92 ? 15.129 -1.971 -41.079 1.00 89.94 92 ARG A O 1
ATOM 708 N N . ASP A 1 93 ? 13.767 -2.990 -42.560 1.00 88.44 93 ASP A N 1
ATOM 709 C CA . ASP A 1 93 ? 14.551 -4.218 -42.707 1.00 88.44 93 ASP A CA 1
ATOM 710 C C . ASP A 1 93 ? 15.722 -4.046 -43.696 1.00 88.44 93 ASP A C 1
ATOM 712 O O . ASP A 1 93 ? 15.884 -3.005 -44.342 1.00 88.44 93 ASP A O 1
ATOM 716 N N . GLY A 1 94 ? 16.523 -5.101 -43.867 1.00 83.38 94 GLY A N 1
ATOM 717 C CA . GLY A 1 94 ? 17.626 -5.147 -44.833 1.00 83.38 94 GLY A CA 1
ATOM 718 C C . GLY A 1 94 ? 17.208 -5.027 -46.307 1.00 83.38 94 GLY A C 1
ATOM 719 O O . GLY A 1 94 ? 18.070 -4.890 -47.171 1.00 83.38 94 GLY A O 1
ATOM 720 N N . ARG A 1 95 ? 15.904 -5.054 -46.618 1.00 84.44 95 ARG A N 1
ATOM 721 C CA . ARG A 1 95 ? 15.341 -4.799 -47.956 1.00 84.44 95 ARG A CA 1
ATOM 722 C C . ARG A 1 95 ? 14.774 -3.380 -48.084 1.00 84.44 95 ARG A C 1
ATOM 724 O O . ARG A 1 95 ? 14.230 -3.029 -49.131 1.00 84.44 95 ARG A O 1
ATOM 731 N N . GLY A 1 96 ? 14.892 -2.563 -47.037 1.00 82.19 96 GLY A N 1
ATOM 732 C CA . GLY A 1 96 ? 14.396 -1.192 -46.978 1.00 82.19 96 GLY A CA 1
ATOM 733 C C . GLY A 1 96 ? 12.885 -1.069 -46.754 1.00 82.19 96 GLY A C 1
ATOM 734 O O . GLY A 1 96 ? 12.364 0.047 -46.877 1.00 82.19 96 GLY A O 1
ATOM 735 N N . GLN A 1 97 ? 12.189 -2.165 -46.434 1.00 86.56 97 GLN A N 1
ATOM 736 C CA . GLN A 1 97 ? 10.751 -2.187 -46.157 1.00 86.56 97 GLN A CA 1
ATOM 737 C C . GLN A 1 97 ? 10.468 -1.773 -44.710 1.00 86.56 97 GLN A C 1
ATOM 739 O O . GLN A 1 97 ? 11.258 -2.112 -43.831 1.00 86.56 97 GLN A O 1
ATOM 744 N N . PRO A 1 98 ? 9.372 -1.040 -44.438 1.00 87.94 98 PRO A N 1
ATOM 745 C CA . PRO A 1 98 ? 9.020 -0.632 -43.084 1.00 87.94 98 PRO A CA 1
ATOM 746 C C . PRO A 1 98 ? 8.681 -1.847 -42.211 1.00 87.94 98 PRO A C 1
ATOM 748 O O . PRO A 1 98 ? 7.913 -2.716 -42.620 1.00 87.94 98 PRO A O 1
ATOM 751 N N . VAL A 1 99 ? 9.233 -1.873 -41.001 1.00 87.50 99 VAL A N 1
ATOM 752 C CA . VAL A 1 99 ? 9.000 -2.913 -39.990 1.00 87.50 99 VAL A CA 1
ATOM 753 C C . VAL A 1 99 ? 8.362 -2.269 -38.763 1.00 87.50 99 VAL A C 1
ATOM 755 O O . VAL A 1 99 ? 8.653 -1.115 -38.440 1.00 87.50 99 VAL A O 1
ATOM 758 N N . ASP A 1 100 ? 7.483 -3.012 -38.093 1.00 84.69 100 ASP A N 1
ATOM 759 C CA . ASP A 1 100 ? 6.948 -2.622 -36.787 1.00 84.69 100 ASP A CA 1
ATOM 760 C C . ASP A 1 100 ? 8.071 -2.561 -35.732 1.00 84.69 100 ASP A C 1
ATOM 762 O O . ASP A 1 100 ? 9.147 -3.124 -35.917 1.00 84.69 100 ASP A O 1
ATOM 766 N N . GLU A 1 101 ? 7.845 -1.892 -34.607 1.00 83.25 101 GLU A N 1
ATOM 767 C CA . GLU A 1 101 ? 8.811 -1.829 -33.503 1.00 83.25 101 GLU A CA 1
ATOM 768 C C . GLU A 1 101 ? 8.799 -3.102 -32.639 1.00 83.25 101 GLU A C 1
ATOM 770 O O . GLU A 1 101 ? 9.743 -3.358 -31.884 1.00 83.25 101 GLU A O 1
ATOM 775 N N . ALA A 1 102 ? 7.772 -3.947 -32.795 1.00 80.44 102 ALA A N 1
ATOM 776 C CA . ALA A 1 102 ? 7.606 -5.205 -32.071 1.00 80.44 102 ALA A CA 1
ATOM 777 C C . ALA A 1 102 ? 8.860 -6.118 -32.062 1.00 80.44 102 ALA A C 1
ATOM 779 O O . ALA A 1 102 ? 9.207 -6.606 -30.982 1.00 80.44 102 ALA A O 1
ATOM 780 N N . PRO A 1 103 ? 9.606 -6.312 -33.171 1.00 77.81 103 PRO A N 1
ATOM 781 C CA . PRO A 1 103 ? 10.807 -7.153 -33.188 1.00 77.81 103 PRO A CA 1
ATOM 782 C C . PRO A 1 103 ? 11.949 -6.642 -32.302 1.00 77.81 103 PRO A C 1
ATOM 784 O O . PRO A 1 103 ? 12.743 -7.449 -31.833 1.00 77.81 103 PRO A O 1
ATOM 787 N N . LEU A 1 104 ? 12.030 -5.329 -32.047 1.00 81.38 104 LEU A N 1
ATOM 788 C CA . LEU A 1 104 ? 13.002 -4.749 -31.111 1.00 81.38 104 LEU A CA 1
ATOM 789 C C . LEU A 1 104 ? 12.490 -4.765 -29.665 1.00 81.38 104 LEU A C 1
ATOM 791 O O . LEU A 1 104 ? 13.288 -4.859 -28.737 1.00 81.38 104 LEU A O 1
ATOM 795 N N . SER A 1 105 ? 11.172 -4.720 -29.454 1.00 77.44 105 SER A N 1
ATOM 796 C CA . SER A 1 105 ? 10.580 -4.689 -28.108 1.00 77.44 105 SER A CA 1
ATOM 797 C C . SER A 1 105 ? 10.826 -5.964 -27.290 1.00 77.44 105 SER A C 1
ATOM 799 O O . SER A 1 105 ? 11.041 -5.881 -26.081 1.00 77.44 105 SER A O 1
ATOM 801 N N . VAL A 1 106 ? 10.841 -7.131 -27.948 1.00 78.00 106 VAL A N 1
ATOM 802 C CA . VAL A 1 106 ? 11.053 -8.446 -27.320 1.00 78.00 106 VAL A CA 1
ATOM 803 C C . VAL A 1 106 ? 12.468 -8.590 -26.744 1.00 78.00 106 VAL A C 1
ATOM 805 O O . VAL A 1 106 ? 12.576 -8.844 -25.544 1.00 78.00 106 VAL A O 1
ATOM 808 N N . PRO A 1 107 ? 13.558 -8.403 -27.519 1.00 78.06 107 PRO A N 1
ATOM 809 C CA . PRO A 1 107 ? 14.914 -8.483 -26.973 1.00 78.06 107 PRO A CA 1
ATOM 810 C C . PRO A 1 107 ? 15.215 -7.366 -25.966 1.00 78.06 107 PRO A C 1
ATOM 812 O O . PRO A 1 107 ? 16.031 -7.563 -25.073 1.00 78.06 107 PRO A O 1
ATOM 815 N N . LEU A 1 108 ? 14.540 -6.216 -26.068 1.00 81.19 108 LEU A N 1
ATOM 816 C CA . LEU A 1 108 ? 14.660 -5.123 -25.100 1.00 81.19 108 LEU A CA 1
ATOM 817 C C . LEU A 1 108 ? 13.767 -5.302 -23.864 1.00 81.19 108 LEU A C 1
ATOM 819 O O . LEU A 1 108 ? 13.801 -4.443 -22.992 1.00 81.19 108 LEU A O 1
ATOM 823 N N . ALA A 1 109 ? 12.963 -6.369 -23.778 1.00 79.12 109 ALA A N 1
ATOM 824 C CA . ALA A 1 109 ? 12.052 -6.651 -22.663 1.00 79.12 109 ALA A CA 1
ATOM 825 C C . ALA A 1 109 ? 11.164 -5.455 -22.244 1.00 79.12 109 ALA A C 1
ATOM 827 O O . ALA A 1 109 ? 10.842 -5.286 -21.069 1.00 79.12 109 ALA A O 1
ATOM 828 N N . GLY A 1 110 ? 10.783 -4.594 -23.196 1.00 76.62 110 GLY A N 1
ATOM 829 C CA . GLY A 1 110 ? 9.995 -3.386 -22.920 1.00 76.62 110 GLY A CA 1
ATOM 830 C C . GLY A 1 110 ? 10.746 -2.255 -22.201 1.00 76.62 110 GLY A C 1
ATOM 831 O O . GLY A 1 110 ? 10.108 -1.323 -21.711 1.00 76.62 110 GLY A O 1
ATOM 832 N N . LEU A 1 111 ? 12.080 -2.303 -22.133 1.00 79.69 111 LEU A N 1
ATOM 833 C CA . LEU A 1 111 ? 12.885 -1.219 -21.571 1.00 79.69 111 LEU A CA 1
ATOM 834 C C . LEU A 1 111 ? 12.688 0.080 -22.358 1.00 79.69 111 LEU A C 1
ATOM 836 O O . LEU A 1 111 ? 12.633 0.090 -23.588 1.00 79.69 111 LEU A O 1
ATOM 840 N N . THR A 1 112 ? 12.630 1.197 -21.635 1.00 81.75 112 THR A N 1
ATOM 841 C CA . THR A 1 112 ? 12.652 2.531 -22.244 1.00 81.75 112 THR A CA 1
ATOM 842 C C . THR A 1 112 ? 14.089 2.973 -22.512 1.00 81.75 112 THR A C 1
ATOM 844 O O . THR A 1 112 ? 15.033 2.451 -21.913 1.00 81.75 112 THR A O 1
ATOM 847 N N . ARG A 1 113 ? 14.262 3.982 -23.373 1.00 83.25 113 ARG A N 1
ATOM 848 C CA . ARG A 1 113 ? 15.570 4.596 -23.653 1.00 83.25 113 ARG A CA 1
ATOM 849 C C . ARG A 1 113 ? 16.292 5.037 -22.379 1.00 83.25 113 ARG A C 1
ATOM 851 O O . ARG A 1 113 ? 17.477 4.748 -22.225 1.00 83.25 113 ARG A O 1
ATOM 858 N N . ASP A 1 114 ? 15.580 5.706 -21.474 1.00 75.31 114 ASP A N 1
ATOM 859 C CA . ASP A 1 114 ? 16.153 6.223 -20.228 1.00 75.31 114 ASP A CA 1
ATOM 860 C C . ASP A 1 114 ? 16.558 5.085 -19.290 1.00 75.31 114 ASP A C 1
ATOM 862 O O . ASP A 1 114 ? 17.653 5.101 -18.728 1.00 75.31 114 ASP A O 1
ATOM 866 N N . THR A 1 115 ? 15.723 4.046 -19.188 1.00 74.75 115 THR A N 1
ATOM 867 C CA . THR A 1 115 ? 16.036 2.848 -18.400 1.00 74.75 115 THR A CA 1
ATOM 868 C C . THR A 1 115 ? 17.261 2.120 -18.958 1.00 74.75 115 THR A C 1
ATOM 870 O O . THR A 1 115 ? 18.167 1.778 -18.201 1.00 74.75 115 THR A O 1
ATOM 873 N N . TYR A 1 116 ? 17.335 1.934 -20.281 1.00 82.06 116 TYR A N 1
ATOM 874 C CA . TYR A 1 116 ? 18.481 1.298 -20.929 1.00 82.06 116 TYR A CA 1
ATOM 875 C C . TYR A 1 116 ? 19.765 2.097 -20.705 1.00 82.06 116 TYR A C 1
ATOM 877 O O . TYR A 1 116 ? 20.791 1.522 -20.348 1.00 82.06 116 TYR A O 1
ATOM 885 N N . ARG A 1 117 ? 19.714 3.427 -20.865 1.00 79.62 117 ARG A N 1
ATOM 886 C CA . ARG A 1 117 ? 20.866 4.296 -20.605 1.00 79.62 117 ARG A CA 1
ATOM 887 C C . ARG A 1 117 ? 21.312 4.180 -19.150 1.00 79.62 117 ARG A C 1
ATOM 889 O O . ARG A 1 117 ? 22.492 3.991 -18.918 1.00 79.62 117 ARG A O 1
ATOM 896 N N . SER A 1 118 ? 20.392 4.213 -18.189 1.00 71.00 118 SER A N 1
ATOM 897 C CA . SER A 1 118 ? 20.745 4.107 -16.770 1.00 71.00 118 SER A CA 1
ATOM 898 C C . SER A 1 118 ? 21.357 2.757 -16.374 1.00 71.00 118 SER A C 1
ATOM 900 O O . SER A 1 118 ? 22.128 2.715 -15.420 1.00 71.00 118 SER A O 1
ATOM 902 N N . MET A 1 119 ? 20.988 1.659 -17.043 1.00 72.44 119 MET A N 1
ATOM 903 C CA . MET A 1 119 ? 21.456 0.308 -16.697 1.00 72.44 119 MET A CA 1
ATOM 904 C C . MET A 1 119 ? 22.719 -0.106 -17.461 1.00 72.44 119 MET A C 1
ATOM 906 O O . MET A 1 119 ? 23.587 -0.768 -16.897 1.00 72.44 119 MET A O 1
ATOM 910 N N . PHE A 1 120 ? 22.817 0.262 -18.743 1.00 74.88 120 PHE A N 1
ATOM 911 C CA . PHE A 1 120 ? 23.824 -0.265 -19.673 1.00 74.88 120 PHE A CA 1
ATOM 912 C C . PHE A 1 120 ? 24.770 0.800 -20.239 1.00 74.88 120 PHE A C 1
ATOM 914 O O . PHE A 1 120 ? 25.670 0.465 -21.009 1.00 74.88 120 PHE A O 1
ATOM 921 N N . SER A 1 121 ? 24.589 2.076 -19.888 1.00 74.56 121 SER A N 1
ATOM 922 C CA . SER A 1 121 ? 25.463 3.167 -20.317 1.00 74.56 121 SER A CA 1
ATOM 923 C C . SER A 1 121 ? 25.982 3.936 -19.110 1.00 74.56 121 SER A C 1
ATOM 925 O O . SER A 1 121 ? 25.218 4.444 -18.300 1.00 74.56 121 SER A O 1
ATOM 927 N N . LEU A 1 122 ? 27.300 4.079 -19.031 1.00 70.50 122 LEU A N 1
ATOM 928 C CA . LEU A 1 122 ? 27.947 4.979 -18.086 1.00 70.50 122 LEU A CA 1
ATOM 929 C C . LEU A 1 122 ? 28.543 6.136 -18.881 1.00 70.50 122 LEU A C 1
ATOM 931 O O . LEU A 1 122 ? 29.443 5.947 -19.699 1.00 70.50 122 LEU A O 1
ATOM 935 N N . ASP A 1 123 ? 27.998 7.325 -18.662 1.00 72.25 123 ASP A N 1
ATOM 936 C CA . ASP A 1 123 ? 28.553 8.593 -19.129 1.00 72.25 123 ASP A CA 1
ATOM 937 C C . ASP A 1 123 ? 28.864 9.515 -17.941 1.00 72.25 123 ASP A C 1
ATOM 939 O O . ASP A 1 123 ? 28.301 9.342 -16.858 1.00 72.25 123 ASP A O 1
ATOM 943 N N . ASP A 1 124 ? 29.766 10.480 -18.133 1.00 68.38 124 ASP A N 1
ATOM 944 C CA . ASP A 1 124 ? 30.228 11.363 -17.050 1.00 68.38 124 ASP A CA 1
ATOM 945 C C . ASP A 1 124 ? 29.060 12.069 -16.339 1.00 68.38 124 ASP A C 1
ATOM 947 O O . ASP A 1 124 ? 29.027 12.132 -15.112 1.00 68.38 124 ASP A O 1
ATOM 951 N N . GLN A 1 125 ? 28.044 12.506 -17.093 1.00 68.12 125 GLN A N 1
ATOM 952 C CA . GLN A 1 125 ? 26.865 13.170 -16.535 1.00 68.12 125 GLN A CA 1
ATOM 953 C C . GLN A 1 125 ? 26.016 12.207 -15.694 1.00 68.12 125 GLN A C 1
ATOM 955 O O . GLN A 1 125 ? 25.607 12.546 -14.592 1.00 68.12 125 GLN A O 1
ATOM 960 N N . SER A 1 126 ? 25.778 10.987 -16.179 1.00 66.12 126 SER A N 1
ATOM 961 C CA . SER A 1 126 ? 25.038 9.949 -15.453 1.00 66.12 126 SER A CA 1
ATOM 962 C C . SER A 1 126 ? 25.752 9.509 -14.175 1.00 66.12 126 SER A C 1
ATOM 964 O O . SER A 1 126 ? 25.095 9.129 -13.208 1.00 66.12 126 SER A O 1
ATOM 966 N N . LEU A 1 127 ? 27.085 9.593 -14.144 1.00 69.38 127 LEU A N 1
ATOM 967 C CA . LEU A 1 127 ? 27.885 9.272 -12.969 1.00 69.38 127 LEU A CA 1
ATOM 968 C C . LEU A 1 127 ? 27.775 10.372 -11.904 1.00 69.38 127 LEU A C 1
ATOM 970 O O . LEU A 1 127 ? 27.612 10.065 -10.723 1.00 69.38 127 LEU A O 1
ATOM 974 N N . GLU A 1 128 ? 27.806 11.641 -12.316 1.00 71.81 128 GLU A N 1
ATOM 975 C CA . GLU A 1 128 ? 27.558 12.784 -11.431 1.00 71.81 128 GLU A CA 1
ATOM 976 C C . GLU A 1 128 ? 26.114 12.802 -10.915 1.00 71.81 128 GLU A C 1
ATOM 978 O O . GLU A 1 128 ? 25.888 12.908 -9.708 1.00 71.81 128 GLU A O 1
ATOM 983 N N . ASP A 1 129 ? 25.133 12.637 -11.804 1.00 67.06 129 ASP A N 1
ATOM 984 C CA . ASP A 1 129 ? 23.708 12.598 -11.463 1.00 67.06 129 ASP A CA 1
ATOM 985 C C . ASP A 1 129 ? 23.393 11.401 -10.555 1.00 67.06 129 ASP A C 1
ATOM 987 O O . ASP A 1 129 ? 22.687 11.546 -9.557 1.00 67.06 129 ASP A O 1
ATOM 991 N N . GLY A 1 130 ? 23.965 10.229 -10.848 1.00 63.41 130 GLY A N 1
ATOM 992 C CA . GLY A 1 130 ? 23.859 9.032 -10.019 1.00 63.41 130 GLY A CA 1
ATOM 993 C C . GLY A 1 130 ? 24.494 9.223 -8.641 1.00 63.41 130 GLY A C 1
ATOM 994 O O . GLY A 1 130 ? 23.881 8.883 -7.630 1.00 63.41 130 GLY A O 1
ATOM 995 N N . GLY A 1 131 ? 25.676 9.842 -8.573 1.00 66.69 131 GLY A N 1
ATOM 996 C CA . GLY A 1 131 ? 26.325 10.205 -7.312 1.00 66.69 131 GLY A CA 1
ATOM 997 C C . GLY A 1 131 ? 25.478 11.171 -6.478 1.00 66.69 131 GLY A C 1
ATOM 998 O O . GLY A 1 131 ? 25.256 10.941 -5.288 1.00 66.69 131 GLY A O 1
ATOM 999 N N . ASN A 1 132 ? 24.925 12.206 -7.112 1.00 66.06 132 ASN A N 1
ATOM 1000 C CA . ASN A 1 132 ? 24.028 13.164 -6.469 1.00 66.06 132 ASN A CA 1
ATOM 1001 C C . ASN A 1 132 ? 22.726 12.502 -5.990 1.00 66.06 132 ASN A C 1
ATOM 1003 O O . ASN A 1 132 ? 22.268 12.774 -4.878 1.00 66.06 132 ASN A O 1
ATOM 1007 N N . ALA A 1 133 ? 22.154 11.590 -6.778 1.00 61.75 133 ALA A N 1
ATOM 1008 C CA . ALA A 1 133 ? 20.953 10.844 -6.416 1.00 61.75 133 ALA A CA 1
ATOM 1009 C C . ALA A 1 133 ? 21.189 9.880 -5.241 1.00 61.75 133 ALA A C 1
ATOM 1011 O O . ALA A 1 133 ? 20.310 9.742 -4.391 1.00 61.75 133 ALA A O 1
ATOM 1012 N N . ILE A 1 134 ? 22.375 9.272 -5.138 1.00 62.72 134 ILE A N 1
ATOM 1013 C CA . ILE A 1 134 ? 22.780 8.430 -3.998 1.00 62.72 134 ILE A CA 1
ATOM 1014 C C . ILE A 1 134 ? 22.902 9.259 -2.714 1.00 62.72 134 ILE A C 1
ATOM 1016 O O . ILE A 1 134 ? 22.479 8.819 -1.645 1.00 62.72 134 ILE A O 1
ATOM 1020 N N . VAL A 1 135 ? 23.451 10.472 -2.802 1.00 64.69 135 VAL A N 1
ATOM 1021 C CA . VAL A 1 135 ? 23.559 11.377 -1.647 1.00 64.69 135 VAL A CA 1
ATOM 1022 C C . VAL A 1 135 ? 22.180 11.899 -1.221 1.00 64.69 135 VAL A C 1
ATOM 1024 O O . VAL A 1 135 ? 21.907 12.016 -0.025 1.00 64.69 135 VAL A O 1
ATOM 1027 N N . ALA A 1 136 ? 21.299 12.188 -2.184 1.00 64.44 136 ALA A N 1
ATOM 1028 C CA . ALA A 1 136 ? 19.955 12.706 -1.934 1.00 64.44 136 ALA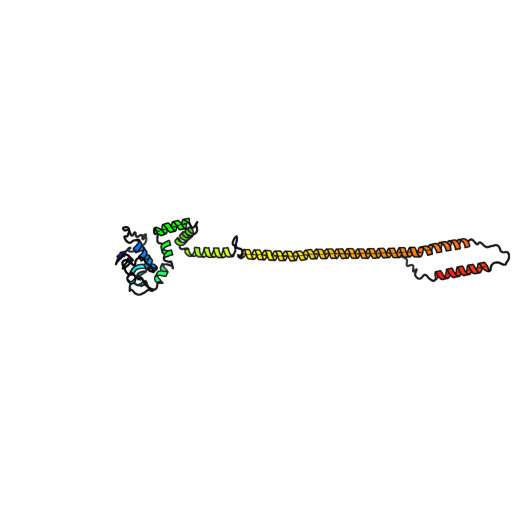 A CA 1
ATOM 1029 C C . ALA A 1 136 ? 18.978 11.633 -1.418 1.00 64.44 136 ALA A C 1
ATOM 1031 O O . ALA A 1 136 ? 18.181 11.899 -0.517 1.00 64.44 136 ALA A O 1
ATOM 1032 N N . SER A 1 137 ? 19.050 10.414 -1.954 1.00 53.00 137 SER A N 1
ATOM 1033 C CA . SER A 1 137 ? 18.202 9.287 -1.564 1.00 53.00 137 SER A CA 1
ATOM 1034 C C . SER A 1 137 ? 18.965 8.387 -0.606 1.00 53.00 137 SER A C 1
ATOM 1036 O O . SER A 1 137 ? 19.667 7.471 -1.025 1.00 53.00 137 SER A O 1
ATOM 1038 N N . LYS A 1 138 ? 18.814 8.636 0.698 1.00 51.88 138 LYS A N 1
ATOM 1039 C CA . LYS A 1 138 ? 19.335 7.781 1.777 1.00 51.88 138 LYS A CA 1
ATOM 1040 C C . LYS A 1 138 ? 18.802 6.337 1.669 1.00 51.88 138 LYS A C 1
ATOM 1042 O O . LYS A 1 138 ? 17.865 5.971 2.368 1.00 51.88 138 LYS A O 1
ATOM 1047 N N . GLY A 1 139 ? 19.408 5.515 0.816 1.00 53.53 139 GLY A N 1
ATOM 1048 C CA . GLY A 1 139 ? 19.221 4.062 0.750 1.00 53.53 139 GLY A CA 1
ATOM 1049 C C . GLY A 1 139 ? 18.267 3.539 -0.329 1.00 53.53 139 GLY A C 1
ATOM 1050 O O . GLY A 1 139 ? 18.543 2.483 -0.886 1.00 53.53 139 GLY A O 1
ATOM 1051 N N . GLU A 1 140 ? 17.204 4.260 -0.691 1.00 52.75 140 GLU A N 1
ATOM 1052 C CA . GLU A 1 140 ? 16.137 3.683 -1.537 1.00 52.75 140 GLU A CA 1
ATOM 1053 C C . GLU A 1 140 ? 16.540 3.523 -3.017 1.00 52.75 140 GLU A C 1
ATOM 1055 O O . GLU A 1 140 ? 16.193 2.538 -3.667 1.00 52.75 140 GLU A O 1
ATOM 1060 N N . LEU A 1 141 ? 17.356 4.440 -3.548 1.00 55.34 141 LEU A N 1
ATOM 1061 C CA . LEU A 1 141 ? 17.812 4.356 -4.941 1.00 55.34 141 LEU A CA 1
ATOM 1062 C C . LEU A 1 141 ? 18.938 3.327 -5.132 1.00 55.34 141 LEU A C 1
ATOM 1064 O O . LEU A 1 141 ? 19.044 2.711 -6.189 1.00 55.34 141 LEU A O 1
ATOM 1068 N N . GLY A 1 142 ? 19.755 3.106 -4.095 1.00 54.44 142 GLY A N 1
ATOM 1069 C CA . GLY A 1 142 ? 20.778 2.058 -4.096 1.00 54.44 142 GLY A CA 1
ATOM 1070 C C . GLY A 1 142 ? 20.153 0.665 -4.147 1.00 54.44 142 GLY A C 1
ATOM 1071 O O . GLY A 1 142 ? 20.603 -0.182 -4.912 1.00 54.44 142 GLY A O 1
ATOM 1072 N N . GLU A 1 143 ? 19.067 0.453 -3.403 1.00 55.69 143 GLU A N 1
ATOM 1073 C CA . GLU A 1 143 ? 18.296 -0.793 -3.432 1.00 55.69 143 GLU A CA 1
ATOM 1074 C C . GLU A 1 143 ? 17.660 -1.036 -4.811 1.00 55.69 143 GLU A C 1
ATOM 1076 O O . GLU A 1 143 ? 17.749 -2.143 -5.340 1.00 55.69 143 GLU A O 1
ATOM 1081 N N . LEU A 1 144 ? 17.123 0.009 -5.453 1.00 57.38 144 LEU A N 1
ATOM 1082 C CA . LEU A 1 144 ? 16.594 -0.072 -6.820 1.00 57.38 144 LEU A CA 1
ATOM 1083 C C . LEU A 1 144 ? 17.677 -0.358 -7.870 1.00 57.38 144 LEU A C 1
ATOM 1085 O O . LEU A 1 144 ? 17.429 -1.140 -8.783 1.00 57.38 144 LEU A O 1
ATOM 1089 N N . LEU A 1 145 ? 18.880 0.212 -7.743 1.00 57.69 145 LEU A N 1
ATOM 1090 C CA . LEU A 1 145 ? 20.004 -0.052 -8.652 1.00 57.69 145 LEU A CA 1
ATOM 1091 C C . LEU A 1 145 ? 20.520 -1.500 -8.523 1.00 57.69 145 LEU A C 1
ATOM 1093 O O . LEU A 1 145 ? 20.792 -2.168 -9.526 1.00 57.69 145 LEU A O 1
ATOM 1097 N N . PHE A 1 146 ? 20.600 -2.018 -7.294 1.00 55.34 146 PHE A N 1
ATOM 1098 C CA . PHE A 1 146 ? 20.937 -3.422 -7.030 1.00 55.34 146 PHE A CA 1
ATOM 1099 C C . PHE A 1 146 ? 19.826 -4.394 -7.469 1.00 55.34 146 PHE A C 1
ATOM 1101 O O . PHE A 1 146 ? 20.120 -5.455 -8.014 1.00 55.34 146 PHE A O 1
ATOM 1108 N N . ALA A 1 147 ? 18.549 -4.038 -7.305 1.00 56.22 147 ALA A N 1
ATOM 1109 C CA . ALA A 1 147 ? 17.426 -4.859 -7.765 1.00 56.22 147 ALA A CA 1
ATOM 1110 C C . ALA A 1 147 ? 17.294 -4.869 -9.299 1.00 56.22 147 ALA A C 1
ATOM 1112 O O . ALA A 1 147 ? 17.024 -5.912 -9.897 1.00 56.22 147 ALA A O 1
ATOM 1113 N N . ALA A 1 148 ? 17.531 -3.725 -9.945 1.00 52.75 148 ALA A N 1
ATOM 1114 C CA . ALA A 1 148 ? 17.535 -3.570 -11.396 1.00 52.75 148 ALA A CA 1
ATOM 1115 C C . ALA A 1 148 ? 18.642 -4.398 -12.062 1.00 52.75 148 ALA A C 1
ATOM 1117 O O . ALA A 1 148 ? 18.372 -5.122 -13.017 1.00 52.75 148 ALA A O 1
ATOM 1118 N N . SER A 1 149 ? 19.867 -4.345 -11.528 1.00 53.91 149 SER A N 1
ATOM 1119 C CA . SER A 1 149 ? 21.001 -5.141 -12.027 1.00 53.91 149 SER A CA 1
ATOM 1120 C C . SER A 1 149 ? 20.816 -6.653 -11.849 1.00 53.91 149 SER A C 1
ATOM 1122 O O . SER A 1 149 ? 21.353 -7.428 -12.636 1.00 53.91 149 SER A O 1
ATOM 1124 N N . ALA A 1 150 ? 20.007 -7.083 -10.877 1.00 60.72 150 ALA A N 1
ATOM 1125 C CA . ALA A 1 150 ? 19.632 -8.484 -10.695 1.00 60.72 150 ALA A CA 1
ATOM 1126 C C . ALA A 1 150 ? 18.433 -8.928 -11.570 1.00 60.72 150 ALA A C 1
ATOM 1128 O O . ALA A 1 150 ? 18.070 -10.104 -11.553 1.00 60.72 150 ALA A O 1
ATOM 1129 N N . GLY A 1 151 ? 17.809 -8.017 -12.330 1.00 54.84 151 GLY A N 1
ATOM 1130 C CA . GLY A 1 151 ? 16.632 -8.308 -13.158 1.00 54.84 151 GLY A CA 1
ATOM 1131 C C . GLY A 1 151 ? 15.303 -8.350 -12.390 1.00 54.84 151 GLY A C 1
ATOM 1132 O O . GLY A 1 151 ? 14.309 -8.843 -12.914 1.00 54.84 151 GLY A O 1
ATOM 1133 N N . LEU A 1 152 ? 15.254 -7.822 -11.161 1.00 60.56 152 LEU A N 1
ATOM 1134 C CA . LEU A 1 152 ? 14.075 -7.839 -10.283 1.00 60.56 152 LEU A CA 1
ATOM 1135 C C . LEU A 1 152 ? 13.347 -6.488 -10.236 1.00 60.56 152 LEU A C 1
ATOM 1137 O O . LEU A 1 152 ? 12.789 -6.115 -9.205 1.00 60.56 152 LEU A O 1
ATOM 1141 N N . ALA A 1 153 ? 13.306 -5.756 -11.354 1.00 61.53 153 ALA A N 1
ATOM 1142 C CA . ALA A 1 153 ? 12.562 -4.493 -11.454 1.00 61.53 153 ALA A CA 1
ATOM 1143 C C . ALA A 1 153 ? 11.085 -4.635 -11.018 1.00 61.53 153 ALA A C 1
ATOM 1145 O O . ALA A 1 153 ? 10.511 -3.711 -10.443 1.00 61.53 153 ALA A O 1
ATOM 1146 N N . ASP A 1 154 ? 10.497 -5.819 -11.214 1.00 61.19 154 ASP A N 1
ATOM 1147 C CA . ASP A 1 154 ? 9.121 -6.121 -10.816 1.00 61.19 154 ASP A CA 1
ATOM 1148 C C . ASP A 1 154 ? 8.927 -6.162 -9.284 1.00 61.19 154 ASP A C 1
ATOM 1150 O O . ASP A 1 154 ? 7.883 -5.748 -8.776 1.00 61.19 154 ASP A O 1
ATOM 1154 N N . LEU A 1 155 ? 9.958 -6.545 -8.513 1.00 66.19 155 LEU A N 1
ATOM 1155 C CA . LEU A 1 155 ? 9.877 -6.583 -7.046 1.00 66.19 155 LEU A CA 1
ATOM 1156 C C . LEU A 1 155 ? 9.722 -5.200 -6.420 1.00 66.19 155 LEU A C 1
ATOM 1158 O O . LEU A 1 155 ? 9.055 -5.086 -5.395 1.00 66.19 155 LEU A O 1
ATOM 1162 N N . GLY A 1 156 ? 10.297 -4.156 -7.023 1.00 71.19 156 GLY A N 1
ATOM 1163 C CA . GLY A 1 156 ? 10.112 -2.785 -6.543 1.00 71.19 156 GLY A CA 1
ATOM 1164 C C . GLY A 1 156 ? 8.641 -2.373 -6.608 1.00 71.19 156 GLY A C 1
ATOM 1165 O O . GLY A 1 156 ? 8.098 -1.838 -5.644 1.00 71.19 156 GLY A O 1
ATOM 1166 N N . SER A 1 157 ? 7.966 -2.716 -7.710 1.00 71.38 157 SER A N 1
ATOM 1167 C CA . SER A 1 157 ? 6.538 -2.437 -7.883 1.00 71.38 157 SER A CA 1
ATOM 1168 C C . SER A 1 157 ? 5.665 -3.237 -6.906 1.00 71.38 157 SER A C 1
ATOM 1170 O O . SER A 1 157 ? 4.714 -2.698 -6.336 1.00 71.38 157 SER A O 1
ATOM 1172 N N . ILE A 1 158 ? 6.020 -4.502 -6.654 1.00 78.31 158 ILE A N 1
ATOM 1173 C CA . ILE A 1 158 ? 5.334 -5.372 -5.691 1.00 78.31 158 ILE A CA 1
ATOM 1174 C C . ILE A 1 158 ? 5.526 -4.842 -4.267 1.00 78.31 158 ILE A C 1
ATOM 1176 O O . ILE A 1 158 ? 4.560 -4.756 -3.513 1.00 78.31 158 ILE A O 1
ATOM 1180 N N . LEU A 1 159 ? 6.741 -4.431 -3.901 1.00 79.50 159 LEU A N 1
ATOM 1181 C CA . LEU A 1 159 ? 7.032 -3.875 -2.582 1.00 79.50 159 LEU A CA 1
ATOM 1182 C C . LEU A 1 159 ? 6.263 -2.572 -2.342 1.00 79.50 159 LEU A C 1
ATOM 1184 O O . LEU A 1 159 ? 5.720 -2.381 -1.254 1.00 79.50 159 LEU A O 1
ATOM 1188 N N . SER A 1 160 ? 6.168 -1.703 -3.352 1.00 79.19 160 SER A N 1
ATOM 1189 C CA . SER A 1 160 ? 5.352 -0.489 -3.273 1.00 79.19 160 SER A CA 1
ATOM 1190 C C . SER A 1 160 ? 3.870 -0.802 -3.068 1.00 79.19 160 SER A C 1
ATOM 1192 O O . SER A 1 160 ? 3.261 -0.213 -2.181 1.00 79.19 160 SER A O 1
ATOM 1194 N N . LYS A 1 161 ? 3.305 -1.776 -3.795 1.00 83.75 161 LYS A N 1
ATOM 1195 C CA . LYS A 1 161 ? 1.911 -2.215 -3.591 1.00 83.75 161 LYS A CA 1
ATOM 1196 C C . LYS A 1 161 ? 1.6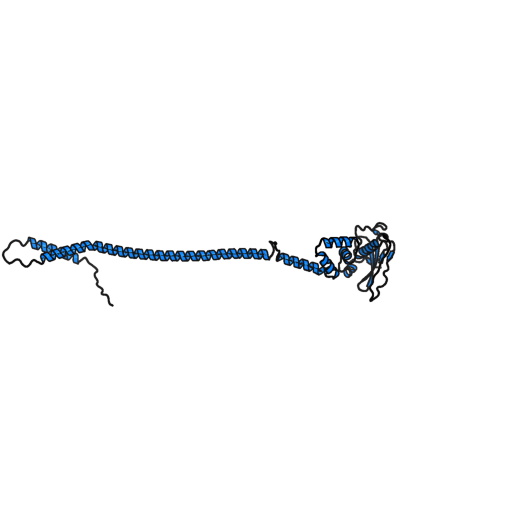77 -2.765 -2.186 1.00 83.75 161 LYS A C 1
ATOM 1198 O O . LYS A 1 161 ? 0.720 -2.379 -1.528 1.00 83.75 161 LYS A O 1
ATOM 1203 N N . VAL A 1 162 ? 2.581 -3.611 -1.691 1.00 84.94 162 VAL A N 1
ATOM 1204 C CA . VAL A 1 162 ? 2.491 -4.157 -0.326 1.00 84.94 162 VAL A CA 1
ATOM 1205 C C . VAL A 1 162 ? 2.597 -3.044 0.723 1.00 84.94 162 VAL A C 1
ATOM 1207 O O . VAL A 1 162 ? 1.911 -3.096 1.743 1.00 84.94 162 VAL A O 1
ATOM 1210 N N . ARG A 1 163 ? 3.422 -2.014 0.487 1.00 85.69 163 ARG A N 1
ATOM 1211 C CA . ARG A 1 163 ? 3.489 -0.829 1.357 1.00 85.69 163 ARG A CA 1
ATOM 1212 C C . ARG A 1 163 ? 2.185 -0.028 1.334 1.00 85.69 163 ARG A C 1
ATOM 1214 O O . ARG A 1 163 ? 1.738 0.377 2.401 1.00 85.69 163 ARG A O 1
ATOM 1221 N N . GLU A 1 164 ? 1.570 0.172 0.170 1.00 87.44 164 GLU A N 1
ATOM 1222 C CA . GLU A 1 164 ? 0.266 0.845 0.053 1.00 87.44 164 GLU A CA 1
ATOM 1223 C C . GLU A 1 164 ? -0.839 0.070 0.785 1.00 87.44 164 GLU A C 1
ATOM 1225 O O . GLU A 1 164 ? -1.550 0.648 1.605 1.00 87.44 164 GLU A O 1
ATOM 1230 N N . GLU A 1 165 ? -0.919 -1.249 0.592 1.00 87.00 165 GLU A N 1
ATOM 1231 C CA . GLU A 1 165 ? -1.870 -2.109 1.309 1.00 87.00 165 GLU A CA 1
ATOM 1232 C C . GLU A 1 165 ? -1.653 -2.061 2.831 1.00 87.00 165 GLU A C 1
ATOM 1234 O O . GLU A 1 165 ? -2.606 -1.963 3.609 1.00 87.00 165 GLU A O 1
ATOM 1239 N N . ALA A 1 166 ? -0.396 -2.087 3.282 1.00 87.75 166 ALA A N 1
ATOM 1240 C CA . ALA A 1 166 ? -0.066 -1.960 4.699 1.00 87.75 166 ALA A CA 1
ATOM 1241 C C . ALA A 1 166 ? -0.457 -0.583 5.262 1.00 87.75 166 ALA A C 1
ATOM 1243 O O . ALA A 1 166 ? -0.968 -0.493 6.383 1.00 87.75 166 ALA A O 1
ATOM 1244 N N . ASP A 1 167 ? -0.253 0.479 4.485 1.00 87.12 167 ASP A N 1
ATOM 1245 C CA . ASP A 1 167 ? -0.603 1.848 4.849 1.00 87.12 167 ASP A CA 1
ATOM 1246 C C . ASP A 1 167 ? -2.122 2.062 4.959 1.00 87.12 167 ASP A C 1
ATOM 1248 O O . ASP A 1 167 ? -2.567 2.807 5.842 1.00 87.12 167 ASP A O 1
ATOM 1252 N N . ASP A 1 168 ? -2.913 1.388 4.120 1.00 87.00 168 ASP A N 1
ATOM 1253 C CA . ASP A 1 168 ? -4.381 1.378 4.179 1.00 87.00 168 ASP A CA 1
ATOM 1254 C C . ASP A 1 168 ? -4.903 0.664 5.436 1.00 87.00 168 ASP A C 1
ATOM 1256 O O . ASP A 1 168 ? -5.889 1.088 6.061 1.00 87.00 168 ASP A O 1
ATOM 1260 N N . ILE A 1 169 ? -4.209 -0.394 5.868 1.00 87.50 169 ILE A N 1
ATOM 1261 C CA . ILE A 1 169 ? -4.506 -1.092 7.123 1.00 87.50 169 ILE A CA 1
ATOM 1262 C C . ILE A 1 169 ? -4.137 -0.201 8.316 1.00 87.50 169 ILE A C 1
ATOM 1264 O O . ILE A 1 169 ? -4.954 0.003 9.229 1.00 87.50 169 ILE A O 1
ATOM 1268 N N . HIS A 1 170 ? -2.914 0.343 8.339 1.00 84.38 170 HIS A N 1
ATOM 1269 C CA . HIS A 1 170 ? -2.406 1.081 9.490 1.00 84.38 170 HIS A CA 1
ATOM 1270 C C . HIS A 1 170 ? -1.290 2.088 9.178 1.00 84.38 170 HIS A C 1
ATOM 1272 O O . HIS A 1 170 ? -0.167 1.732 8.838 1.00 84.38 170 HIS A O 1
ATOM 1278 N N . LYS A 1 171 ? -1.544 3.353 9.531 1.00 86.56 171 LYS A N 1
ATOM 1279 C CA . LYS A 1 171 ? -0.550 4.431 9.593 1.00 86.56 171 LYS A CA 1
ATOM 1280 C C . LYS A 1 171 ? -0.531 5.043 10.987 1.00 86.56 171 LYS A C 1
ATOM 1282 O O . LYS A 1 171 ? -1.582 5.360 11.538 1.00 86.56 171 LYS A O 1
ATOM 1287 N N . LEU A 1 172 ? 0.664 5.316 11.524 1.00 73.69 172 LEU A N 1
ATOM 1288 C CA . LEU A 1 172 ? 0.868 5.844 12.888 1.00 73.69 172 LEU A CA 1
ATOM 1289 C C . LEU A 1 172 ? 0.086 7.144 13.182 1.00 73.69 172 LEU A C 1
ATOM 1291 O O . LEU A 1 172 ? -0.239 7.429 14.332 1.00 73.69 172 LEU A O 1
ATOM 1295 N N . ARG A 1 173 ? -0.232 7.935 12.149 1.00 73.56 173 ARG A N 1
ATOM 1296 C CA . ARG A 1 173 ? -1.060 9.154 12.238 1.00 73.56 173 ARG A CA 1
ATOM 1297 C C . ARG A 1 173 ? -2.241 9.159 11.259 1.00 73.56 173 ARG A C 1
ATOM 1299 O O . ARG A 1 173 ? -2.867 10.197 11.057 1.00 73.56 173 ARG A O 1
ATOM 1306 N N . GLY A 1 174 ? -2.538 8.018 10.640 1.00 74.00 174 GLY A N 1
ATOM 1307 C CA . GLY A 1 174 ? -3.640 7.886 9.696 1.00 74.00 174 GLY A CA 1
ATOM 1308 C C . GLY A 1 174 ? -4.968 7.901 10.440 1.00 74.00 174 GLY A C 1
ATOM 1309 O O . GLY A 1 174 ? -5.237 7.021 11.253 1.00 74.00 174 GLY A O 1
ATOM 1310 N N . ARG A 1 175 ? -5.809 8.909 10.188 1.00 70.25 175 ARG A N 1
ATOM 1311 C CA . ARG A 1 175 ? -7.165 8.927 10.752 1.00 70.25 175 ARG A CA 1
ATOM 1312 C C . ARG A 1 175 ? -8.096 7.981 9.998 1.00 70.25 175 ARG A C 1
ATOM 1314 O O . ARG A 1 175 ? -8.983 7.443 10.638 1.00 70.25 175 ARG A O 1
ATOM 1321 N N . THR A 1 176 ? -7.909 7.769 8.702 1.00 78.31 176 THR A N 1
ATOM 1322 C CA . THR A 1 176 ? -8.836 7.046 7.808 1.00 78.31 176 THR A CA 1
ATOM 1323 C C . THR A 1 176 ? -8.436 5.598 7.511 1.00 78.31 176 THR A C 1
ATOM 1325 O O . THR A 1 176 ? -8.973 5.012 6.584 1.00 78.31 176 THR A O 1
ATOM 1328 N N . THR A 1 177 ? -7.497 5.010 8.257 1.00 88.25 177 THR A N 1
ATOM 1329 C CA . THR A 1 177 ? -7.119 3.603 8.041 1.00 88.25 177 THR A CA 1
ATOM 1330 C C . THR A 1 177 ? -8.135 2.646 8.660 1.00 88.25 177 THR A C 1
ATOM 1332 O O . THR A 1 177 ? -8.825 3.004 9.622 1.00 88.25 177 THR A O 1
ATOM 1335 N N . GLN A 1 178 ? -8.184 1.404 8.172 1.00 86.19 178 GLN A N 1
ATOM 1336 C CA . GLN A 1 178 ? -9.148 0.398 8.645 1.00 86.19 178 GLN A CA 1
ATOM 1337 C C . GLN A 1 178 ? -9.085 0.198 10.169 1.00 86.19 178 GLN A C 1
ATOM 1339 O O . GLN A 1 178 ? -10.111 0.185 10.851 1.00 86.19 178 GLN A O 1
ATOM 1344 N N . ILE A 1 179 ? -7.878 0.122 10.748 1.00 88.25 179 ILE A N 1
ATOM 1345 C CA . ILE A 1 179 ? -7.715 -0.017 12.205 1.00 88.25 179 ILE A CA 1
ATOM 1346 C C . ILE A 1 179 ? -8.229 1.218 12.958 1.00 88.25 179 ILE A C 1
ATOM 1348 O O . ILE A 1 179 ? -8.782 1.087 14.054 1.00 88.25 179 ILE A O 1
ATOM 1352 N N . ALA A 1 180 ? -8.051 2.422 12.409 1.00 87.62 180 ALA A N 1
ATOM 1353 C CA . ALA A 1 180 ? -8.530 3.644 13.046 1.00 87.62 180 ALA A CA 1
ATOM 1354 C C . ALA A 1 180 ? -10.067 3.687 13.082 1.00 87.62 180 ALA A C 1
ATOM 1356 O O . ALA A 1 180 ? -10.639 4.073 14.103 1.00 87.62 180 ALA A O 1
ATOM 1357 N N . GLU A 1 181 ? -10.735 3.239 12.019 1.00 88.62 181 GLU A N 1
ATOM 1358 C CA . GLU A 1 181 ? -12.195 3.107 11.980 1.00 88.62 181 GLU A CA 1
ATOM 1359 C C . GLU A 1 181 ? -12.706 2.046 12.954 1.00 88.62 181 GLU A C 1
ATOM 1361 O O . GLU A 1 181 ? -13.593 2.332 13.760 1.00 88.62 181 GLU A O 1
ATOM 1366 N N . LEU A 1 182 ? -12.088 0.862 12.975 1.00 90.19 182 LEU A N 1
ATOM 1367 C CA . LEU A 1 182 ? -12.440 -0.199 13.922 1.00 90.19 182 LEU A CA 1
ATOM 1368 C C . LEU A 1 182 ? -12.285 0.257 15.378 1.00 90.19 182 LEU A C 1
ATOM 1370 O O . LEU A 1 182 ? -13.158 -0.016 16.202 1.00 90.19 182 LEU A O 1
ATOM 1374 N N . LYS A 1 183 ? -11.225 1.009 15.706 1.00 89.44 183 LYS A N 1
ATOM 1375 C CA . LYS A 1 183 ? -11.043 1.592 17.046 1.00 89.44 183 LYS A CA 1
ATOM 1376 C C . LYS A 1 183 ? -12.148 2.585 17.406 1.00 89.44 183 LYS A C 1
ATOM 1378 O O . LYS A 1 183 ? -12.612 2.568 18.545 1.00 89.44 183 LYS A O 1
ATOM 1383 N N . ARG A 1 184 ? -12.582 3.436 16.467 1.00 89.19 184 ARG A N 1
ATOM 1384 C CA . ARG A 1 184 ? -13.703 4.366 16.701 1.00 89.19 184 ARG A CA 1
ATOM 1385 C C . ARG A 1 184 ? -15.013 3.621 16.920 1.00 89.19 184 ARG A C 1
ATOM 1387 O O . ARG A 1 184 ? -15.727 3.938 17.865 1.00 89.19 184 ARG A O 1
ATOM 1394 N N . ASN A 1 185 ? -15.297 2.616 16.097 1.00 91.25 185 ASN A N 1
ATOM 1395 C CA . ASN A 1 185 ? -16.502 1.801 16.227 1.00 91.25 185 ASN A CA 1
ATOM 1396 C C . ASN A 1 185 ? -16.517 1.049 17.563 1.00 91.25 185 ASN A C 1
ATOM 1398 O O . ASN A 1 185 ? -17.532 1.039 18.252 1.00 91.25 185 ASN A O 1
ATOM 1402 N N . LEU A 1 186 ? -15.376 0.495 17.979 1.00 93.56 186 LEU A N 1
ATOM 1403 C CA . LEU A 1 186 ? -15.229 -0.149 19.283 1.00 93.56 186 LEU A CA 1
ATOM 1404 C C . LEU A 1 186 ? -15.472 0.838 20.431 1.00 93.56 186 LEU A C 1
ATOM 1406 O O . LEU A 1 186 ? -16.168 0.495 21.383 1.00 93.56 186 LEU A O 1
ATOM 1410 N N . ALA A 1 187 ? -14.935 2.058 20.347 1.00 93.12 187 ALA A N 1
ATOM 1411 C CA . ALA A 1 187 ? -15.186 3.089 21.352 1.00 93.12 187 ALA A CA 1
ATOM 1412 C C . ALA A 1 187 ? -16.679 3.450 21.435 1.00 93.12 187 ALA A C 1
ATOM 1414 O O . ALA A 1 187 ? -17.225 3.490 22.532 1.00 93.12 187 ALA A O 1
ATOM 1415 N N . ALA A 1 188 ? -17.349 3.626 20.292 1.00 92.81 188 ALA A N 1
ATOM 1416 C CA . ALA A 1 188 ? -18.783 3.902 20.243 1.00 92.81 188 ALA A CA 1
ATOM 1417 C C . ALA A 1 188 ? -19.620 2.759 20.845 1.00 92.81 188 ALA A C 1
ATOM 1419 O O . ALA A 1 188 ? -20.527 3.015 21.635 1.00 92.81 188 ALA A O 1
ATOM 1420 N N . LEU A 1 189 ? -19.286 1.503 20.530 1.00 92.81 189 LEU A N 1
ATOM 1421 C CA . LEU A 1 189 ? -19.955 0.326 21.094 1.00 92.81 189 LEU A CA 1
ATOM 1422 C C . LEU A 1 189 ? -19.741 0.206 22.607 1.00 92.81 189 LEU A C 1
ATOM 1424 O O . LEU A 1 189 ? -20.680 -0.131 23.322 1.00 92.81 189 LEU A O 1
ATOM 1428 N N . LYS A 1 190 ? -18.541 0.522 23.112 1.00 92.31 190 LYS A N 1
ATOM 1429 C CA . LYS A 1 190 ? -18.284 0.572 24.561 1.00 92.31 190 LYS A CA 1
ATOM 1430 C C . LYS A 1 190 ? -19.131 1.634 25.251 1.00 92.31 190 LYS A C 1
ATOM 1432 O O . LYS A 1 190 ? -19.746 1.340 26.264 1.00 92.31 190 LYS A O 1
ATOM 1437 N N . THR A 1 191 ? -19.231 2.833 24.678 1.00 90.50 191 THR A N 1
ATOM 1438 C CA . THR A 1 191 ? -20.099 3.880 25.235 1.00 90.50 191 THR A CA 1
ATOM 1439 C C . THR A 1 191 ? -21.565 3.445 25.258 1.00 90.50 191 THR A C 1
ATOM 1441 O O . THR A 1 191 ? -22.241 3.641 26.263 1.00 90.50 191 THR A O 1
ATOM 1444 N N . GLN A 1 192 ? -22.051 2.788 24.199 1.00 87.19 192 GLN A N 1
ATOM 1445 C CA . GLN A 1 192 ? -23.408 2.229 24.180 1.00 87.19 192 GLN A CA 1
ATOM 1446 C C . GLN A 1 192 ? -23.610 1.141 25.243 1.00 87.19 192 GLN A C 1
ATOM 1448 O O . GLN A 1 192 ? -24.660 1.102 25.882 1.00 87.19 192 GLN A O 1
ATOM 1453 N N . GLN A 1 193 ? -22.618 0.271 25.450 1.00 88.69 193 GLN A N 1
ATOM 1454 C CA . GLN A 1 193 ? -22.651 -0.736 26.510 1.00 88.69 193 GLN A CA 1
ATOM 1455 C C . GLN A 1 193 ? -22.739 -0.081 27.895 1.00 88.69 193 GLN A C 1
ATOM 1457 O O . GLN A 1 193 ? -23.635 -0.421 28.667 1.00 88.69 193 GLN A O 1
ATOM 1462 N N . ASP A 1 194 ? -21.872 0.892 28.178 1.00 85.06 194 ASP A N 1
ATOM 1463 C CA . ASP A 1 194 ? -21.832 1.593 29.465 1.00 85.06 194 ASP A CA 1
ATOM 1464 C C . ASP A 1 194 ? -23.159 2.323 29.755 1.00 85.06 194 ASP A C 1
ATOM 1466 O O . ASP A 1 194 ? -23.656 2.306 30.884 1.00 85.06 194 ASP A O 1
ATOM 1470 N N . GLU A 1 195 ? -23.796 2.922 28.742 1.00 81.75 195 GLU A N 1
ATOM 1471 C CA . GLU A 1 195 ? -25.123 3.539 28.878 1.00 81.75 195 GLU A CA 1
ATOM 1472 C C . GLU A 1 195 ? -26.216 2.521 29.242 1.00 81.75 195 GLU A C 1
ATOM 1474 O O . GLU A 1 195 ? -27.101 2.817 30.053 1.00 81.75 195 GLU A O 1
ATOM 1479 N N . ILE A 1 196 ? -26.171 1.318 28.660 1.00 82.81 196 ILE A N 1
ATOM 1480 C CA . ILE A 1 196 ? -27.118 0.236 28.963 1.00 82.81 196 ILE A CA 1
ATOM 1481 C C . ILE A 1 196 ? -26.892 -0.292 30.386 1.00 82.81 196 ILE A C 1
ATOM 1483 O O . ILE A 1 196 ? -27.855 -0.410 31.150 1.00 82.81 196 ILE A O 1
ATOM 1487 N N . ASP A 1 197 ? -25.643 -0.537 30.780 1.00 78.38 197 ASP A N 1
ATOM 1488 C CA . ASP A 1 197 ? -25.301 -1.015 32.127 1.00 78.38 197 ASP A CA 1
ATOM 1489 C C . ASP A 1 197 ? -25.643 0.024 33.209 1.00 78.38 197 ASP A C 1
ATOM 1491 O O . ASP A 1 197 ? -26.126 -0.313 34.298 1.00 78.38 197 ASP A O 1
ATOM 1495 N N . THR A 1 198 ? -25.520 1.315 32.890 1.00 72.25 198 THR A N 1
ATOM 1496 C CA . THR A 1 198 ? -25.978 2.400 33.771 1.00 72.25 198 THR A CA 1
ATOM 1497 C C . THR A 1 198 ? -27.491 2.328 34.010 1.00 72.25 198 THR A C 1
ATOM 1499 O O . THR A 1 198 ? -27.953 2.530 35.135 1.00 72.25 198 THR A O 1
ATOM 1502 N N . ARG A 1 199 ? -28.290 1.964 32.997 1.00 75.25 199 ARG A N 1
ATOM 1503 C CA . ARG A 1 199 ? -29.743 1.768 33.164 1.00 75.25 199 ARG A CA 1
ATOM 1504 C C . ARG A 1 199 ? -30.062 0.561 34.045 1.00 75.25 199 ARG A C 1
ATOM 1506 O O . ARG A 1 199 ? -31.001 0.635 34.837 1.00 75.25 199 ARG A O 1
ATOM 1513 N N . ALA A 1 200 ? -29.282 -0.517 33.959 1.00 75.75 200 ALA A N 1
ATOM 1514 C CA . ALA A 1 200 ? -29.465 -1.695 34.806 1.00 75.75 200 ALA A CA 1
ATOM 1515 C C . ALA A 1 200 ? -29.156 -1.402 36.287 1.00 75.75 200 ALA A C 1
ATOM 1517 O O . ALA A 1 200 ? -29.941 -1.775 37.164 1.00 75.75 200 ALA A O 1
ATOM 1518 N N . SER A 1 201 ? -28.067 -0.680 36.578 1.00 79.44 201 SER A N 1
ATOM 1519 C CA . SER A 1 201 ? -27.727 -0.290 37.956 1.00 79.44 201 SER A CA 1
ATOM 1520 C C . SER A 1 201 ? -28.739 0.703 38.547 1.00 79.44 201 SER A C 1
ATOM 1522 O O . SER A 1 201 ? -29.198 0.511 39.676 1.00 79.44 201 SER A O 1
ATOM 1524 N N . ALA A 1 202 ? -29.186 1.697 37.770 1.00 84.44 202 ALA A N 1
ATOM 1525 C CA . ALA A 1 202 ? -30.252 2.613 38.177 1.00 84.44 202 ALA A CA 1
ATOM 1526 C C . ALA A 1 202 ? -31.574 1.873 38.458 1.00 84.44 202 ALA A C 1
ATOM 1528 O O . ALA A 1 202 ? -32.246 2.149 39.454 1.00 84.44 202 ALA A O 1
ATOM 1529 N N . HIS A 1 203 ? -31.926 0.885 37.630 1.00 84.94 203 HIS A N 1
ATOM 1530 C CA . HIS A 1 203 ? -33.098 0.039 37.849 1.00 84.94 203 HIS A CA 1
ATOM 1531 C C . HIS A 1 203 ? -32.991 -0.786 39.144 1.00 84.94 203 HIS A C 1
ATOM 1533 O O . HIS A 1 203 ? -33.961 -0.873 39.899 1.00 84.94 203 HIS A O 1
ATOM 1539 N N . ALA A 1 204 ? -31.812 -1.335 39.457 1.00 87.81 204 ALA A N 1
ATOM 1540 C CA . ALA A 1 204 ? -31.576 -2.055 40.710 1.00 87.81 204 ALA A CA 1
ATOM 1541 C C . ALA A 1 204 ? -31.756 -1.152 41.948 1.00 87.81 204 ALA A C 1
ATOM 1543 O O . ALA A 1 204 ? -32.401 -1.556 42.919 1.00 87.81 204 ALA A O 1
ATOM 1544 N N . VAL A 1 205 ? -31.263 0.093 41.900 1.00 90.38 205 VAL A N 1
ATOM 1545 C CA . VAL A 1 205 ? -31.462 1.089 42.971 1.00 90.38 205 VAL A CA 1
ATOM 1546 C C . VAL A 1 205 ? -32.939 1.456 43.132 1.00 90.38 205 VAL A C 1
ATOM 1548 O O . VAL A 1 205 ? -33.433 1.545 44.260 1.00 90.38 205 VAL A O 1
ATOM 1551 N N . LEU A 1 206 ? -33.671 1.631 42.027 1.00 91.69 206 LEU A N 1
ATOM 1552 C CA . LEU A 1 206 ? -35.109 1.913 42.066 1.00 91.69 206 LEU A CA 1
ATOM 1553 C C . LEU A 1 206 ? -35.900 0.756 42.691 1.00 91.69 206 LEU A C 1
ATOM 1555 O O . LEU A 1 206 ? -36.780 1.001 43.516 1.00 91.69 206 LEU A O 1
ATOM 1559 N N . LEU A 1 207 ? -35.561 -0.497 42.371 1.00 94.25 207 LEU A N 1
ATOM 1560 C CA . LEU A 1 207 ? -36.175 -1.674 42.995 1.00 94.25 207 LEU A CA 1
ATOM 1561 C C . LEU A 1 207 ? -35.884 -1.754 44.498 1.00 94.25 207 LEU A C 1
ATOM 1563 O O . LEU A 1 207 ? -36.800 -2.008 45.281 1.00 94.25 207 LEU A O 1
ATOM 1567 N N . ALA A 1 208 ? -34.640 -1.501 44.912 1.00 94.19 208 ALA A N 1
ATOM 1568 C CA . ALA A 1 208 ? -34.274 -1.480 46.327 1.00 94.19 208 ALA A CA 1
ATOM 1569 C C . ALA A 1 208 ? -35.035 -0.383 47.089 1.00 94.19 208 ALA A C 1
ATOM 1571 O O . ALA A 1 208 ? -35.602 -0.642 48.151 1.00 94.19 208 ALA A O 1
ATOM 1572 N N . THR A 1 209 ? -35.118 0.818 46.511 1.00 95.00 209 THR A N 1
ATOM 1573 C CA . THR A 1 209 ? -35.877 1.945 47.075 1.00 95.00 209 THR A CA 1
ATOM 1574 C C . THR A 1 209 ? -37.367 1.618 47.181 1.00 95.00 209 THR A C 1
ATOM 1576 O O . THR A 1 209 ? -37.985 1.886 48.210 1.00 95.00 209 THR A O 1
ATOM 1579 N N . LYS A 1 210 ? -37.950 0.985 46.153 1.00 95.81 210 LYS A N 1
ATOM 1580 C CA . LYS A 1 210 ? -39.346 0.528 46.174 1.00 95.81 210 LYS A CA 1
ATOM 1581 C C . LYS A 1 210 ? -39.590 -0.461 47.316 1.00 95.81 210 LYS A C 1
ATOM 1583 O O . LYS A 1 210 ? -40.524 -0.266 48.086 1.00 95.81 210 LYS A O 1
ATOM 1588 N N . LEU A 1 211 ? -38.737 -1.477 47.467 1.00 97.12 211 LEU A N 1
ATOM 1589 C CA . LEU A 1 211 ? -38.859 -2.474 48.536 1.00 97.12 211 LEU A CA 1
ATOM 1590 C C . LEU A 1 211 ? -38.741 -1.829 49.931 1.00 97.12 211 LEU A C 1
ATOM 1592 O O . LEU A 1 211 ? -39.493 -2.150 50.852 1.00 97.12 211 LEU A O 1
ATOM 1596 N N . GLN A 1 212 ? -37.813 -0.882 50.097 1.00 96.06 212 GLN A N 1
ATOM 1597 C CA . GLN A 1 212 ? -37.673 -0.119 51.339 1.00 96.06 212 GLN A CA 1
ATOM 1598 C C . GLN A 1 212 ? -38.928 0.709 51.643 1.00 96.06 212 GLN A C 1
ATOM 1600 O O . GLN A 1 212 ? -39.408 0.695 52.774 1.00 96.06 212 GLN A O 1
ATOM 1605 N N . ALA A 1 213 ? -39.501 1.377 50.641 1.00 95.81 213 ALA A N 1
ATOM 1606 C CA . ALA A 1 213 ? -40.741 2.127 50.801 1.00 95.81 213 ALA A CA 1
ATOM 1607 C C . ALA A 1 213 ? -41.931 1.214 51.151 1.00 95.81 213 ALA A C 1
ATOM 1609 O O . ALA A 1 213 ? -42.700 1.538 52.053 1.00 95.81 213 ALA A O 1
ATOM 1610 N N . GLU A 1 214 ? -42.058 0.052 50.504 1.00 97.12 214 GLU A N 1
ATOM 1611 C CA . GLU A 1 214 ? -43.109 -0.934 50.793 1.00 97.12 214 GLU A CA 1
ATOM 1612 C C . GLU A 1 214 ? -42.994 -1.492 52.218 1.00 97.12 214 GLU A C 1
ATOM 1614 O O . GLU A 1 214 ? -43.987 -1.571 52.944 1.00 97.12 214 GLU A O 1
ATOM 1619 N N . THR A 1 215 ? -41.780 -1.827 52.661 1.00 96.88 215 THR A N 1
ATOM 1620 C CA . THR A 1 215 ? -41.542 -2.318 54.029 1.00 96.88 215 THR A CA 1
ATOM 1621 C C . THR A 1 215 ? -41.775 -1.237 55.084 1.00 96.88 215 THR A C 1
ATOM 1623 O O . THR A 1 215 ? -42.375 -1.522 56.122 1.00 96.88 215 THR A O 1
ATOM 1626 N N . ALA A 1 216 ? -41.358 0.006 54.827 1.00 96.12 216 ALA A N 1
ATOM 1627 C CA . ALA A 1 216 ? -41.636 1.141 55.704 1.00 96.12 216 ALA A CA 1
ATOM 1628 C C . ALA A 1 216 ? -43.143 1.425 55.797 1.00 96.12 216 ALA A C 1
ATOM 1630 O O . ALA A 1 216 ? -43.664 1.616 56.896 1.00 96.12 216 ALA A O 1
ATOM 1631 N N . TYR A 1 217 ? -43.855 1.378 54.668 1.00 96.31 217 TYR A N 1
ATOM 1632 C CA . TYR A 1 217 ? -45.306 1.538 54.623 1.00 96.31 217 TYR A CA 1
ATOM 1633 C C . TYR A 1 217 ? -46.023 0.438 55.415 1.00 96.31 217 TYR A C 1
ATOM 1635 O O . TYR A 1 217 ? -46.872 0.736 56.254 1.00 96.31 217 TYR A O 1
ATOM 1643 N N . ALA A 1 218 ? -45.642 -0.827 55.218 1.00 97.00 218 ALA A N 1
ATOM 1644 C CA . ALA A 1 218 ? -46.222 -1.950 55.951 1.00 97.00 218 ALA A CA 1
ATOM 1645 C C . ALA A 1 218 ? -46.021 -1.820 57.472 1.00 97.00 218 ALA A C 1
ATOM 1647 O O . ALA A 1 218 ? -46.952 -2.075 58.238 1.00 97.00 218 ALA A O 1
ATOM 1648 N N . ARG A 1 219 ? -44.837 -1.369 57.914 1.00 97.19 219 ARG A N 1
ATOM 1649 C CA . ARG A 1 219 ? -44.559 -1.083 59.333 1.00 97.19 219 ARG A CA 1
ATOM 1650 C C . ARG A 1 219 ? -45.433 0.049 59.866 1.00 97.19 219 ARG A C 1
ATOM 1652 O O . ARG A 1 219 ? -46.101 -0.140 60.874 1.00 97.19 219 ARG A O 1
ATOM 1659 N N . ALA A 1 220 ? -45.506 1.174 59.157 1.00 96.25 220 ALA A N 1
ATOM 1660 C CA . ALA A 1 220 ? -46.333 2.308 59.567 1.00 96.25 220 ALA A CA 1
ATOM 1661 C C . ALA A 1 220 ? -47.823 1.933 59.685 1.00 96.25 220 ALA A C 1
ATOM 1663 O O . ALA A 1 220 ? -48.492 2.335 60.637 1.00 96.25 220 ALA A O 1
ATOM 1664 N N . MET A 1 221 ? -48.336 1.116 58.759 1.00 96.75 221 MET A N 1
ATOM 1665 C CA . MET A 1 221 ? -49.707 0.598 58.816 1.00 96.75 221 MET A CA 1
ATOM 1666 C C . MET A 1 221 ? -49.927 -0.329 60.015 1.00 96.75 221 MET A C 1
ATOM 1668 O O . MET A 1 221 ? -50.969 -0.259 60.672 1.00 96.75 221 MET A O 1
ATOM 1672 N N . HIS A 1 222 ? -48.949 -1.182 60.328 1.00 96.62 222 HIS A N 1
ATOM 1673 C CA . HIS A 1 222 ? -49.001 -2.041 61.507 1.00 96.62 222 HIS A CA 1
ATOM 1674 C C . HIS A 1 222 ? -49.026 -1.220 62.803 1.00 96.62 222 HIS A C 1
ATOM 1676 O O . HIS A 1 222 ? -49.902 -1.426 63.646 1.00 96.62 222 HIS A O 1
ATOM 1682 N N . ASP A 1 223 ? -48.125 -0.246 62.928 1.00 96.19 223 ASP A N 1
ATOM 1683 C CA . ASP A 1 223 ? -48.016 0.627 64.097 1.00 96.19 223 ASP A CA 1
ATOM 1684 C C . ASP A 1 223 ? -49.287 1.462 64.291 1.00 96.19 223 ASP A C 1
ATOM 1686 O O . ASP A 1 223 ? -49.795 1.580 65.408 1.00 96.19 223 ASP A O 1
ATOM 1690 N N . GLN A 1 224 ? -49.871 1.972 63.201 1.00 97.19 224 GLN A N 1
ATOM 1691 C CA . GLN A 1 224 ? -51.160 2.661 63.236 1.00 97.19 224 GLN A CA 1
ATOM 1692 C C . GLN A 1 224 ? -52.278 1.740 63.749 1.00 97.19 224 GLN A C 1
ATOM 1694 O O . GLN A 1 224 ? -53.088 2.154 64.584 1.00 97.19 224 GLN A O 1
ATOM 1699 N N . GLY A 1 225 ? -52.325 0.490 63.280 1.00 96.31 225 GLY A N 1
ATOM 1700 C CA . GLY A 1 225 ? -53.289 -0.509 63.743 1.00 96.31 225 GLY A CA 1
ATOM 1701 C C . GLY A 1 225 ? -53.150 -0.815 65.238 1.00 96.31 225 GLY A C 1
ATOM 1702 O O . GLY A 1 225 ? -54.152 -0.845 65.963 1.00 96.31 225 GLY A O 1
ATOM 1703 N N . GLN A 1 226 ? -51.916 -0.971 65.728 1.00 96.56 226 GLN A N 1
ATOM 1704 C CA . GLN A 1 226 ? -51.649 -1.168 67.155 1.00 96.56 226 GLN A CA 1
ATOM 1705 C C . GLN A 1 226 ? -52.042 0.055 67.989 1.00 96.56 226 GLN A C 1
ATOM 1707 O O . GLN A 1 226 ? -52.710 -0.085 69.016 1.00 96.56 226 GLN A O 1
ATOM 1712 N N . ALA A 1 227 ? -51.675 1.258 67.539 1.00 95.06 227 ALA A N 1
ATOM 1713 C CA . ALA A 1 227 ? -52.017 2.505 68.215 1.00 95.06 227 ALA A CA 1
ATOM 1714 C C . ALA A 1 227 ? -53.537 2.699 68.304 1.00 95.06 227 ALA A C 1
ATOM 1716 O O . ALA A 1 227 ? -54.048 3.069 69.361 1.00 95.06 227 ALA A O 1
ATOM 1717 N N . LYS A 1 228 ? -54.274 2.380 67.232 1.00 97.00 228 LYS A N 1
ATOM 1718 C CA . LYS A 1 228 ? -55.742 2.428 67.215 1.00 97.00 228 LYS A CA 1
ATOM 1719 C C . LYS A 1 228 ? -56.361 1.431 68.193 1.00 97.00 228 LYS A C 1
ATOM 1721 O O . LYS A 1 228 ? -57.251 1.802 68.950 1.00 97.00 228 LYS A O 1
ATOM 1726 N N . THR A 1 229 ? -55.849 0.201 68.233 1.00 96.12 229 THR A N 1
ATOM 1727 C CA . THR A 1 229 ? -56.324 -0.827 69.174 1.00 96.12 229 THR A CA 1
ATOM 1728 C C . THR A 1 229 ? -56.116 -0.385 70.625 1.00 96.12 229 THR A C 1
ATOM 1730 O O . THR A 1 229 ? -57.056 -0.414 71.417 1.00 96.12 229 THR A O 1
ATOM 1733 N N . ARG A 1 230 ? -54.920 0.123 70.960 1.00 96.12 230 ARG A N 1
ATOM 1734 C CA . ARG A 1 230 ? -54.629 0.678 72.293 1.00 96.12 230 ARG A CA 1
ATOM 1735 C C . ARG A 1 230 ? -55.512 1.875 72.632 1.00 96.12 230 ARG A C 1
ATOM 1737 O O . ARG A 1 230 ? -55.974 1.997 73.764 1.00 96.12 230 ARG A O 1
ATOM 1744 N N . HIS A 1 231 ? -55.756 2.759 71.666 1.00 96.50 231 HIS A N 1
ATOM 1745 C CA . HIS A 1 231 ? -56.655 3.892 71.854 1.00 96.50 231 HIS A CA 1
ATOM 1746 C C . HIS A 1 231 ? -58.075 3.422 72.198 1.00 96.50 231 HIS A C 1
ATOM 1748 O O . HIS A 1 231 ? -58.659 3.902 73.169 1.00 96.50 231 HIS A O 1
ATOM 1754 N N . ASP A 1 232 ? -58.604 2.445 71.459 1.00 95.75 232 ASP A N 1
ATOM 1755 C CA . ASP A 1 232 ? -59.934 1.885 71.702 1.00 95.75 232 ASP A CA 1
ATOM 1756 C C . ASP A 1 232 ? -60.030 1.190 73.070 1.00 95.75 232 ASP A C 1
ATOM 1758 O O . ASP A 1 232 ? -61.051 1.321 73.751 1.00 95.75 232 ASP A O 1
ATOM 1762 N N . GLU A 1 233 ? -58.980 0.487 73.505 1.00 95.94 233 GLU A N 1
ATOM 1763 C CA . GLU A 1 233 ? -58.886 -0.111 74.844 1.00 95.94 233 GLU A CA 1
ATOM 1764 C C . GLU A 1 233 ? -58.928 0.947 75.951 1.00 95.94 233 GLU A C 1
ATOM 1766 O O . GLU A 1 233 ? -59.768 0.866 76.852 1.00 95.94 233 GLU A O 1
ATOM 1771 N N . ILE A 1 234 ? -58.083 1.978 75.864 1.00 95.88 234 ILE A N 1
ATOM 1772 C CA . ILE A 1 234 ? -58.051 3.078 76.838 1.00 95.88 234 ILE A CA 1
ATOM 1773 C C . ILE A 1 234 ? -59.401 3.800 76.862 1.00 95.88 234 ILE A C 1
ATOM 1775 O O . ILE A 1 234 ? -59.951 4.052 77.934 1.00 95.88 234 ILE A O 1
ATOM 1779 N N . ALA A 1 235 ? -59.990 4.076 75.697 1.00 95.06 235 ALA A N 1
ATOM 1780 C CA . ALA A 1 235 ? -61.298 4.712 75.602 1.00 95.06 235 ALA A CA 1
ATOM 1781 C C . ALA A 1 235 ? -62.409 3.853 76.234 1.00 95.06 235 ALA A C 1
ATOM 1783 O O . ALA A 1 235 ? -63.316 4.389 76.874 1.00 95.06 235 ALA A O 1
ATOM 1784 N N . ARG A 1 236 ? -62.351 2.519 76.094 1.00 94.50 236 ARG A N 1
ATOM 1785 C CA . ARG A 1 236 ? -63.270 1.594 76.784 1.00 94.50 236 ARG A CA 1
ATOM 1786 C C . ARG A 1 236 ? -63.092 1.657 78.302 1.00 94.50 236 ARG A C 1
ATOM 1788 O O . ARG A 1 236 ? -64.097 1.758 79.002 1.00 94.50 236 ARG A O 1
ATOM 1795 N N . LEU A 1 237 ? -61.855 1.644 78.801 1.00 94.19 237 LEU A N 1
ATOM 1796 C CA . LEU A 1 237 ? -61.561 1.737 80.236 1.00 94.19 237 LEU A CA 1
ATOM 1797 C C . LEU A 1 237 ? -62.032 3.070 80.831 1.00 94.19 237 LEU A C 1
ATOM 1799 O O . LEU A 1 237 ? -62.697 3.075 81.865 1.00 94.19 237 LEU A O 1
ATOM 1803 N N . LEU A 1 238 ? -61.773 4.188 80.145 1.00 94.12 238 LEU A N 1
ATOM 1804 C CA . LEU A 1 238 ? -62.228 5.515 80.567 1.00 94.12 238 LEU A CA 1
ATOM 1805 C C . LEU A 1 238 ? -63.760 5.617 80.613 1.00 94.12 238 LEU A C 1
ATOM 1807 O O . LEU A 1 238 ? -64.299 6.205 81.546 1.00 94.12 238 LEU A O 1
ATOM 1811 N N . ARG A 1 239 ? -64.476 5.003 79.657 1.00 92.75 239 ARG A N 1
ATOM 1812 C CA . ARG A 1 239 ? -65.950 4.926 79.689 1.00 92.75 239 ARG A CA 1
ATOM 1813 C C . ARG A 1 239 ? -66.479 4.056 80.834 1.00 92.75 239 ARG A C 1
ATOM 1815 O O . ARG A 1 239 ? -67.541 4.355 81.370 1.00 92.75 239 ARG A O 1
ATOM 1822 N N . ALA A 1 240 ? -65.770 2.988 81.200 1.00 91.69 240 ALA A N 1
ATOM 1823 C CA . ALA A 1 240 ? -66.178 2.071 82.266 1.00 91.69 240 ALA A CA 1
ATOM 1824 C C . ALA A 1 240 ? -65.843 2.582 83.681 1.00 91.69 240 ALA A C 1
ATOM 1826 O O . ALA A 1 240 ? -66.528 2.214 84.633 1.00 91.69 240 ALA A O 1
ATOM 1827 N N . ALA A 1 241 ? -64.829 3.441 83.830 1.00 93.38 241 ALA A N 1
ATOM 1828 C CA . ALA A 1 241 ? -64.384 3.987 85.113 1.00 93.38 241 ALA A CA 1
ATOM 1829 C C . ALA A 1 241 ? -65.499 4.638 85.969 1.00 93.38 241 ALA A C 1
ATOM 1831 O O . ALA A 1 241 ? -65.615 4.266 87.140 1.00 93.38 241 ALA A O 1
ATOM 1832 N N . PRO A 1 242 ? -66.353 5.546 85.445 1.00 92.25 242 PRO A N 1
ATOM 1833 C CA . PRO A 1 242 ? -67.439 6.125 86.241 1.00 92.25 242 PRO A CA 1
ATOM 1834 C C . PRO A 1 242 ? -68.512 5.093 86.617 1.00 92.25 242 PRO A C 1
ATOM 1836 O O . PRO A 1 242 ? -69.039 5.126 87.722 1.00 92.25 242 PRO A O 1
ATOM 1839 N N . LEU A 1 243 ? -68.802 4.127 85.740 1.00 90.25 243 LEU A N 1
ATOM 1840 C CA . LEU A 1 243 ? -69.760 3.056 86.038 1.00 90.25 243 LEU A CA 1
ATOM 1841 C C . LEU A 1 243 ? -69.242 2.131 87.149 1.00 90.25 243 LEU A C 1
ATOM 1843 O O . LEU A 1 243 ? -70.012 1.677 87.994 1.00 90.25 243 LEU A O 1
ATOM 1847 N N . ALA A 1 244 ? -67.934 1.865 87.172 1.00 88.38 244 ALA A N 1
ATOM 1848 C CA . ALA A 1 244 ? -67.297 1.075 88.218 1.00 88.38 244 ALA A CA 1
ATOM 1849 C C . ALA A 1 244 ? -67.311 1.799 89.575 1.00 88.38 244 ALA A C 1
ATOM 1851 O O . ALA A 1 244 ? -67.598 1.171 90.596 1.00 88.38 244 ALA A O 1
ATOM 1852 N N . SER A 1 245 ? -67.055 3.112 89.601 1.00 88.38 245 SER A N 1
ATOM 1853 C CA . SER A 1 245 ? -67.128 3.897 90.840 1.00 88.38 245 SER A CA 1
ATOM 1854 C C . SER A 1 245 ? -68.566 4.020 91.359 1.00 88.38 245 SER A C 1
ATOM 1856 O O . SER A 1 245 ? -68.797 3.879 92.562 1.00 88.38 245 SER A O 1
ATOM 1858 N N . GLU A 1 246 ? -69.549 4.184 90.468 1.00 88.62 246 GLU A N 1
ATOM 1859 C CA . GLU A 1 246 ? -70.971 4.136 90.818 1.00 88.62 246 GLU A CA 1
ATOM 1860 C C . GLU A 1 246 ? -71.382 2.773 91.382 1.00 88.62 246 GLU A C 1
ATOM 1862 O O . GLU A 1 246 ? -72.074 2.721 92.399 1.00 88.62 246 GLU A O 1
ATOM 1867 N N . TYR A 1 247 ? -70.926 1.675 90.772 1.00 88.06 247 TYR A N 1
ATOM 1868 C CA . TYR A 1 247 ? -71.174 0.319 91.263 1.00 88.06 247 TYR A CA 1
ATOM 1869 C C . TYR A 1 247 ? -70.589 0.103 92.665 1.00 88.06 247 TYR A C 1
ATOM 1871 O O . TYR A 1 247 ? -71.292 -0.377 93.553 1.00 88.06 247 TYR A O 1
ATOM 1879 N N . GLN A 1 248 ? -69.342 0.524 92.903 1.00 89.69 248 GLN A N 1
ATOM 1880 C CA . GLN A 1 248 ? -68.705 0.452 94.224 1.00 89.69 248 GLN A CA 1
ATOM 1881 C C . GLN A 1 248 ? -69.414 1.320 95.273 1.00 89.69 248 GLN A C 1
ATOM 1883 O O . GLN A 1 248 ? -69.465 0.955 96.449 1.00 89.69 248 GLN A O 1
ATOM 1888 N N . ARG A 1 249 ? -69.952 2.484 94.882 1.00 90.62 249 ARG A N 1
ATOM 1889 C CA . ARG A 1 249 ? -70.782 3.309 95.770 1.00 90.62 249 ARG A CA 1
ATOM 1890 C C . ARG A 1 249 ? -72.084 2.589 96.121 1.00 90.62 249 ARG A C 1
ATOM 1892 O O . ARG A 1 249 ? -72.388 2.459 97.299 1.00 90.62 249 ARG A O 1
ATOM 1899 N N . LEU A 1 250 ? -72.808 2.084 95.120 1.00 86.31 250 LEU A N 1
ATOM 1900 C CA . LEU A 1 250 ? -74.066 1.356 95.317 1.00 86.31 250 LEU A CA 1
ATOM 1901 C C . LEU A 1 250 ? -73.872 0.082 96.154 1.00 86.31 250 LEU A C 1
ATOM 1903 O O . LEU A 1 250 ? -74.716 -0.221 96.990 1.00 86.31 250 LEU A O 1
ATOM 1907 N N . GLN A 1 251 ? -72.762 -0.645 95.983 1.00 87.31 251 GLN A N 1
ATOM 1908 C CA . GLN A 1 251 ? -72.424 -1.786 96.842 1.00 87.31 251 GLN A CA 1
ATOM 1909 C C . GLN A 1 251 ? -72.243 -1.372 98.303 1.00 87.31 251 GLN A C 1
ATOM 1911 O O . GLN A 1 251 ? -72.841 -1.995 99.175 1.00 87.31 251 GLN A O 1
ATOM 1916 N N . ARG A 1 252 ? -71.481 -0.302 98.570 1.00 85.00 252 ARG A N 1
ATOM 1917 C CA . ARG A 1 252 ? -71.309 0.223 99.934 1.00 85.00 252 ARG A CA 1
ATOM 1918 C C . ARG A 1 252 ? -72.629 0.689 100.545 1.00 85.00 252 ARG A C 1
ATOM 1920 O O . ARG A 1 252 ? -72.868 0.441 101.721 1.00 85.00 252 ARG A O 1
ATOM 1927 N N . GLU A 1 253 ? -73.498 1.326 99.760 1.00 80.44 253 GLU A N 1
ATOM 1928 C CA . GLU A 1 253 ? -74.847 1.697 100.208 1.00 80.44 253 GLU A CA 1
ATOM 1929 C C . GLU A 1 253 ? -75.668 0.450 100.582 1.00 80.44 253 GLU A C 1
ATOM 1931 O O . GLU A 1 253 ? -76.289 0.427 101.638 1.00 80.44 253 GLU A O 1
ATOM 1936 N N . ILE A 1 254 ? -75.631 -0.622 99.781 1.00 78.88 254 ILE A N 1
ATOM 1937 C CA . ILE A 1 254 ? -76.323 -1.888 100.090 1.00 78.88 254 ILE A CA 1
ATOM 1938 C C . ILE A 1 254 ? -75.767 -2.545 101.361 1.00 78.88 254 ILE A C 1
ATOM 1940 O O . ILE A 1 254 ? -76.546 -3.004 102.195 1.00 78.88 254 ILE A O 1
ATOM 1944 N N . GLU A 1 255 ? -74.445 -2.576 101.536 1.00 78.25 255 GLU A N 1
ATOM 1945 C CA . GLU A 1 255 ? -73.801 -3.111 102.745 1.00 78.25 255 GLU A CA 1
ATOM 1946 C C . GLU A 1 255 ? -74.223 -2.343 104.007 1.00 78.25 255 GLU A C 1
ATOM 1948 O O . GLU A 1 255 ? -74.453 -2.958 105.046 1.00 78.25 255 GLU A O 1
ATOM 1953 N N . GLN A 1 256 ? -74.434 -1.025 103.908 1.00 71.44 256 GLN A N 1
ATOM 1954 C CA . GLN A 1 256 ? -74.965 -0.200 105.002 1.00 71.44 256 GLN A CA 1
ATOM 1955 C C . GLN A 1 256 ? -76.428 -0.517 105.354 1.00 71.44 256 GLN A C 1
ATOM 1957 O O . GLN A 1 256 ? -76.832 -0.309 106.495 1.00 71.44 256 GLN A O 1
ATOM 1962 N N . PHE A 1 257 ? -77.224 -1.044 104.419 1.00 64.81 257 PHE A N 1
ATOM 1963 C CA . PHE A 1 257 ? -78.577 -1.540 104.709 1.00 64.81 257 PHE A CA 1
ATOM 1964 C C . PHE A 1 257 ? -78.588 -2.995 105.212 1.00 64.81 257 PHE A C 1
ATOM 1966 O O . PHE A 1 257 ? -79.568 -3.424 105.822 1.00 64.81 257 PHE A O 1
ATOM 1973 N N . GLY A 1 258 ? -77.504 -3.752 105.003 1.00 55.09 258 GLY A N 1
ATOM 1974 C CA . GLY A 1 258 ? -77.342 -5.134 105.471 1.00 55.09 258 GLY A CA 1
ATOM 1975 C C . GLY A 1 258 ? -77.225 -5.281 106.993 1.00 55.09 258 GLY A C 1
ATOM 1976 O O . GLY A 1 258 ? -77.428 -6.374 107.516 1.00 55.09 258 GLY A O 1
ATOM 1977 N N . SER A 1 259 ? -76.967 -4.189 107.716 1.00 50.03 259 SER A N 1
ATOM 1978 C CA . SER A 1 259 ? -76.968 -4.137 109.184 1.00 50.03 259 SER A CA 1
ATOM 1979 C C . SER A 1 259 ? -78.345 -3.844 109.799 1.00 50.03 259 SER A C 1
ATOM 1981 O O . SER A 1 259 ? -78.450 -3.695 111.015 1.00 50.03 259 SER A O 1
ATOM 1983 N N . CYS A 1 260 ? -79.430 -3.841 109.012 1.00 43.88 260 CYS A N 1
ATOM 1984 C CA . CYS A 1 260 ? -80.792 -3.903 109.552 1.00 43.88 260 CYS A CA 1
ATOM 1985 C C . CYS A 1 260 ? -81.120 -5.320 110.059 1.00 43.88 260 CYS A C 1
ATOM 1987 O O . CYS A 1 260 ? -81.913 -6.054 109.470 1.00 43.88 260 CYS A O 1
ATOM 1989 N N . GLN A 1 261 ? -80.527 -5.697 111.193 1.00 45.31 261 GLN A N 1
ATOM 1990 C CA . GLN A 1 261 ? -81.138 -6.672 112.089 1.00 45.31 261 GLN A CA 1
ATOM 1991 C C . GLN A 1 261 ? -82.380 -6.027 112.716 1.00 45.31 261 GLN A C 1
ATOM 1993 O O . GLN A 1 261 ? -82.289 -5.042 113.438 1.00 45.31 261 GLN A O 1
ATOM 1998 N N . CYS A 1 262 ? -83.534 -6.576 112.338 1.00 39.91 262 CYS A N 1
ATOM 1999 C CA . CYS A 1 262 ? -84.856 -6.514 112.960 1.00 39.91 262 CYS A CA 1
ATOM 2000 C C . CYS A 1 262 ? -85.019 -5.541 114.148 1.00 39.91 262 CYS A C 1
ATOM 2002 O O . CYS A 1 262 ? -84.570 -5.821 115.259 1.00 39.91 262 CYS A O 1
ATOM 2004 N N . LEU A 1 263 ? -85.777 -4.457 113.926 1.00 44.66 263 LEU A N 1
ATOM 2005 C CA . LEU A 1 263 ? -86.462 -3.744 115.008 1.00 44.66 263 LEU A CA 1
ATOM 2006 C C . LEU A 1 263 ? -87.339 -4.733 115.810 1.00 44.66 263 LEU A C 1
ATOM 2008 O O . LEU A 1 263 ? -87.978 -5.598 115.201 1.00 44.66 263 LEU A O 1
ATOM 2012 N N . PRO A 1 264 ? -87.407 -4.608 117.148 1.00 43.78 264 PRO A N 1
ATOM 2013 C CA . PRO A 1 264 ? -88.282 -5.432 117.977 1.00 43.78 264 PRO A CA 1
ATOM 2014 C C . PRO A 1 264 ? -89.767 -5.146 117.674 1.00 43.78 264 PRO A C 1
ATOM 2016 O O . PRO A 1 264 ? -90.106 -4.045 117.229 1.00 43.78 264 PRO A O 1
ATOM 2019 N N . PRO A 1 265 ? -90.676 -6.112 117.906 1.00 51.06 265 PRO A N 1
ATOM 2020 C CA . PRO A 1 265 ? -92.078 -5.953 117.566 1.00 51.06 265 PRO A CA 1
ATOM 2021 C C . PRO A 1 265 ? -92.803 -5.177 118.671 1.00 51.06 265 PRO A C 1
ATOM 2023 O O . PRO A 1 265 ? -93.214 -5.760 119.670 1.00 51.06 265 PRO A O 1
ATOM 2026 N N . SER A 1 266 ? -93.021 -3.876 118.483 1.00 39.19 266 SER A N 1
ATOM 2027 C CA . SER A 1 266 ? -94.128 -3.186 119.155 1.00 39.19 266 SER A CA 1
ATOM 2028 C C . SER A 1 266 ? -94.562 -1.898 118.447 1.00 39.19 266 SER A C 1
ATOM 2030 O O . SER A 1 266 ? -93.898 -0.871 118.508 1.00 39.19 266 SER A O 1
ATOM 2032 N N . GLY A 1 267 ? -95.767 -1.959 117.871 1.00 35.16 267 GLY A N 1
ATOM 2033 C CA . GLY A 1 267 ? -96.694 -0.826 117.749 1.00 35.16 267 GLY A CA 1
ATOM 2034 C C . GLY A 1 267 ? -96.621 0.026 116.473 1.00 35.16 267 GLY A C 1
ATOM 2035 O O . GLY A 1 267 ? -95.557 0.123 115.876 1.00 35.16 267 GLY A O 1
ATOM 2036 N N . PRO A 1 268 ? -97.756 0.594 116.015 1.00 55.56 268 PRO A N 1
ATOM 2037 C CA . PRO A 1 268 ? -98.037 0.874 114.604 1.00 55.56 268 PRO A CA 1
ATOM 2038 C C . PRO A 1 268 ? -97.703 2.320 114.168 1.00 55.56 268 PRO A C 1
ATOM 2040 O O . PRO A 1 268 ? -97.278 3.140 114.972 1.00 55.56 268 PRO A O 1
ATOM 2043 N N . ASP A 1 269 ? -97.925 2.612 112.879 1.00 44.38 269 ASP A N 1
ATOM 2044 C CA . ASP A 1 269 ? -98.114 3.960 112.296 1.00 44.38 269 ASP A CA 1
ATOM 2045 C C . ASP A 1 269 ? -96.975 4.707 111.583 1.00 44.38 269 ASP A C 1
ATOM 2047 O O . ASP A 1 269 ? -97.099 5.910 111.374 1.00 44.38 269 ASP A O 1
ATOM 2051 N N . ASN A 1 270 ? -95.922 4.068 111.048 1.00 45.53 270 ASN A N 1
ATOM 2052 C CA . ASN A 1 270 ? -95.048 4.840 110.131 1.00 45.53 270 ASN A CA 1
ATOM 2053 C C . ASN A 1 270 ? -94.354 4.116 108.965 1.00 45.53 270 ASN A C 1
ATOM 2055 O O . ASN A 1 270 ? -93.320 4.562 108.465 1.00 45.53 270 ASN A O 1
ATOM 2059 N N . CYS A 1 271 ? -94.938 3.031 108.451 1.00 43.75 271 CYS A N 1
ATOM 2060 C CA . CYS A 1 271 ? -94.296 2.209 107.411 1.00 43.75 271 CYS A CA 1
ATOM 2061 C C . CYS A 1 271 ? -94.787 2.417 105.963 1.00 43.75 271 CYS A C 1
ATOM 2063 O O . CYS A 1 271 ? -94.421 1.631 105.092 1.00 43.75 271 CYS A O 1
ATOM 2065 N N . GLN A 1 272 ? -95.555 3.466 105.641 1.00 46.12 272 GLN A N 1
ATOM 2066 C CA . GLN A 1 272 ? -95.936 3.743 104.238 1.00 46.12 272 GLN A CA 1
ATOM 2067 C C . GLN A 1 272 ? -94.851 4.502 103.443 1.00 46.12 272 GLN A C 1
ATOM 2069 O O . GLN A 1 272 ? -94.718 4.324 102.227 1.00 46.12 272 GLN A O 1
ATOM 2074 N N . GLY A 1 273 ? -94.007 5.295 104.114 1.00 45.25 273 GLY A N 1
ATOM 2075 C CA . GLY A 1 273 ? -92.960 6.092 103.458 1.00 45.25 273 GLY A CA 1
ATOM 2076 C C . GLY A 1 273 ? -91.681 5.322 103.092 1.00 45.25 273 GLY A C 1
ATOM 2077 O O . GLY A 1 273 ? -90.968 5.718 102.163 1.00 45.25 273 GLY A O 1
ATOM 2078 N N . SER A 1 274 ? -91.376 4.228 103.801 1.00 44.62 274 SER A N 1
ATOM 2079 C CA . SER A 1 274 ? -90.158 3.425 103.601 1.00 44.62 274 SER A CA 1
ATOM 2080 C C . SER A 1 274 ? -90.337 2.348 102.523 1.00 44.62 274 SER A C 1
ATOM 2082 O O . SER A 1 274 ? -89.462 2.180 101.671 1.00 44.62 274 SER A O 1
ATOM 2084 N N . TRP A 1 275 ? -91.510 1.709 102.460 1.00 41.94 275 TRP A N 1
ATOM 2085 C CA . TRP A 1 275 ? -91.841 0.705 101.441 1.00 41.94 275 TRP A CA 1
ATOM 2086 C C . TRP A 1 275 ? -91.845 1.270 100.013 1.00 41.94 275 TRP A C 1
ATOM 2088 O O . TRP A 1 275 ? -91.321 0.644 99.088 1.00 41.94 275 TRP A O 1
ATOM 2098 N N . SER A 1 276 ? -92.336 2.500 99.840 1.00 45.78 276 SER A N 1
ATOM 2099 C CA . SER A 1 276 ? -92.375 3.190 98.542 1.00 45.78 276 SER A CA 1
ATOM 2100 C C . SER A 1 276 ? -90.972 3.525 98.002 1.00 45.78 276 SER A C 1
ATOM 2102 O O . SER A 1 276 ? -90.732 3.482 96.793 1.00 45.78 276 SER A O 1
ATOM 2104 N N . ARG A 1 277 ? -90.003 3.803 98.890 1.00 46.03 277 ARG A N 1
ATOM 2105 C CA . ARG A 1 277 ? -88.594 4.029 98.512 1.00 46.03 277 ARG A CA 1
ATOM 2106 C C . ARG A 1 277 ? -87.874 2.726 98.170 1.00 46.03 277 ARG A C 1
ATOM 2108 O O . ARG A 1 277 ? -87.116 2.684 97.203 1.00 46.03 277 ARG A O 1
ATOM 2115 N N . MET A 1 278 ? -88.172 1.649 98.893 1.00 45.28 278 MET A N 1
ATOM 2116 C CA . MET A 1 278 ? -87.555 0.340 98.678 1.00 45.28 278 MET A CA 1
ATOM 2117 C C . MET A 1 278 ? -88.015 -0.320 97.363 1.00 45.28 278 MET A C 1
ATOM 2119 O O . MET A 1 278 ? -87.188 -0.888 96.642 1.00 45.28 278 MET A O 1
ATOM 2123 N N . GLN A 1 279 ? -89.292 -0.166 96.981 1.00 49.06 279 GLN A N 1
ATOM 2124 C CA . GLN A 1 279 ? -89.817 -0.653 95.694 1.00 49.06 279 GLN A CA 1
ATOM 2125 C C . GLN A 1 279 ? -89.277 0.131 94.483 1.00 49.06 279 GLN A C 1
ATOM 2127 O O . GLN A 1 279 ? -88.983 -0.462 93.441 1.00 49.06 279 GLN A O 1
ATOM 2132 N N . ASN A 1 280 ? -89.069 1.447 94.609 1.00 49.84 280 ASN A N 1
ATOM 2133 C CA . ASN A 1 280 ? -88.471 2.250 93.535 1.00 49.84 280 ASN A CA 1
ATOM 2134 C C . ASN A 1 280 ? -86.981 1.925 93.309 1.00 49.84 280 ASN A C 1
ATOM 2136 O O . ASN A 1 280 ? -86.536 1.885 92.158 1.00 49.84 280 ASN A O 1
ATOM 2140 N N . CYS A 1 281 ? -86.225 1.599 94.364 1.00 46.00 281 CYS A N 1
ATOM 2141 C CA . CYS A 1 281 ? -84.831 1.156 94.239 1.00 46.00 281 CYS A CA 1
ATOM 2142 C C . CYS A 1 281 ? -84.702 -0.225 93.573 1.00 46.00 281 CYS A C 1
ATOM 2144 O O . CYS A 1 281 ? -83.866 -0.408 92.685 1.00 46.00 281 CYS A O 1
ATOM 2146 N N . THR A 1 282 ? -85.572 -1.185 93.907 1.00 47.62 282 THR A N 1
ATOM 2147 C CA . THR A 1 282 ? -85.554 -2.520 93.270 1.00 47.62 282 THR A CA 1
ATOM 2148 C C . THR A 1 282 ? -85.993 -2.482 91.804 1.00 47.62 282 THR A C 1
ATOM 2150 O O . THR A 1 282 ? -85.460 -3.230 90.978 1.00 47.62 282 THR A O 1
ATOM 2153 N N . ARG A 1 283 ? -86.908 -1.577 91.432 1.00 42.78 283 ARG A N 1
ATOM 2154 C CA . ARG A 1 283 ? -87.342 -1.406 90.035 1.00 42.78 283 ARG A CA 1
ATOM 2155 C C . ARG A 1 283 ? -86.247 -0.776 89.160 1.00 42.78 283 ARG A C 1
ATOM 2157 O O . ARG A 1 283 ? -86.063 -1.221 88.029 1.00 42.78 283 ARG A O 1
ATOM 2164 N N . ARG A 1 284 ? -85.451 0.163 89.697 1.00 45.72 284 ARG A N 1
ATOM 2165 C CA . ARG A 1 284 ? -84.267 0.740 89.020 1.00 45.72 284 ARG A CA 1
ATOM 2166 C C . ARG A 1 284 ? -83.133 -0.276 88.831 1.00 45.72 284 ARG A C 1
ATOM 2168 O O . ARG A 1 284 ? -82.518 -0.305 87.768 1.00 45.72 284 ARG A O 1
ATOM 2175 N N . ALA A 1 285 ? -82.921 -1.171 89.799 1.00 43.62 285 ALA A N 1
ATOM 2176 C CA . ALA A 1 285 ? -81.905 -2.223 89.706 1.00 43.62 285 ALA A CA 1
ATOM 2177 C C . ALA A 1 285 ? -82.219 -3.296 88.636 1.00 43.62 285 ALA A C 1
ATOM 2179 O O . ALA A 1 285 ? -81.304 -3.856 88.031 1.00 43.62 285 ALA A O 1
ATOM 2180 N N . ARG A 1 286 ? -83.503 -3.575 88.346 1.00 38.81 286 ARG A N 1
ATOM 2181 C CA . ARG A 1 286 ? -83.901 -4.553 87.307 1.00 38.81 286 ARG A CA 1
ATOM 2182 C C . ARG A 1 286 ? -83.740 -4.043 85.874 1.00 38.81 286 ARG A C 1
ATOM 2184 O O . ARG A 1 286 ? -83.464 -4.851 84.990 1.00 38.81 286 ARG A O 1
ATOM 2191 N N . VAL A 1 287 ? -83.886 -2.739 85.634 1.00 45.47 287 VAL A N 1
ATOM 2192 C CA . VAL A 1 287 ? -83.758 -2.158 84.282 1.00 45.47 287 VAL A CA 1
ATOM 2193 C C . VAL A 1 287 ? -82.307 -2.226 83.781 1.00 45.47 287 VAL A C 1
ATOM 2195 O O . VAL A 1 287 ? -82.087 -2.486 82.602 1.00 45.47 287 VAL A O 1
ATOM 2198 N N . HIS A 1 288 ? -81.315 -2.145 84.676 1.00 41.16 288 HIS A N 1
ATOM 2199 C CA . HIS A 1 288 ? -79.894 -2.235 84.312 1.00 41.16 288 HIS A CA 1
ATOM 2200 C C . HIS A 1 288 ? -79.375 -3.653 84.005 1.00 41.16 288 HIS A C 1
ATOM 2202 O O . HIS A 1 288 ? -78.333 -3.782 83.368 1.00 41.16 288 HIS A O 1
ATOM 2208 N N . ARG A 1 289 ? -80.086 -4.728 84.393 1.00 37.88 289 ARG A N 1
ATOM 2209 C CA . ARG A 1 289 ? -79.694 -6.115 84.044 1.00 37.88 289 ARG A CA 1
ATOM 2210 C C . ARG A 1 289 ? -80.129 -6.558 82.646 1.00 37.88 289 ARG A C 1
ATOM 2212 O O . ARG A 1 289 ? -79.621 -7.561 82.161 1.00 37.88 289 ARG A O 1
ATOM 2219 N N . ARG A 1 290 ? -81.068 -5.857 81.998 1.00 36.16 290 ARG A N 1
ATOM 2220 C CA . ARG A 1 290 ? -81.602 -6.251 80.677 1.00 36.16 290 ARG A CA 1
ATOM 2221 C C . ARG A 1 290 ? -80.847 -5.658 79.482 1.00 36.16 290 ARG A C 1
ATOM 2223 O O . ARG A 1 290 ? -81.107 -6.082 78.364 1.00 36.16 290 ARG A O 1
ATOM 2230 N N . THR A 1 291 ? -79.919 -4.723 79.690 1.00 37.28 291 THR A N 1
ATOM 2231 C CA . THR A 1 291 ? -79.240 -3.981 78.608 1.00 37.28 291 THR A CA 1
ATOM 2232 C C . THR A 1 291 ? -77.817 -4.454 78.288 1.00 37.28 291 THR A C 1
ATOM 2234 O O . THR A 1 291 ? -77.120 -3.789 77.531 1.00 37.28 291 THR A O 1
ATOM 2237 N N . TRP A 1 292 ? -77.387 -5.615 78.796 1.00 31.42 292 TRP A N 1
ATOM 2238 C CA . TRP A 1 292 ? -76.091 -6.221 78.456 1.00 31.42 292 TRP A CA 1
ATOM 2239 C C . TRP A 1 292 ? -76.263 -7.469 77.571 1.00 31.42 292 TRP A C 1
ATOM 2241 O O . TRP A 1 292 ? -76.471 -8.562 78.099 1.00 31.42 292 TRP A O 1
ATOM 2251 N N . PRO A 1 293 ? -76.157 -7.359 76.235 1.00 38.34 293 PRO A N 1
ATOM 2252 C CA . PRO A 1 293 ? -75.919 -8.508 75.375 1.00 38.34 293 PRO A CA 1
ATOM 2253 C C . PRO A 1 293 ? -74.405 -8.728 75.221 1.00 38.34 293 PRO A C 1
ATOM 2255 O O . PRO A 1 293 ? -73.689 -7.822 74.802 1.00 38.34 293 PRO A O 1
ATOM 2258 N N . GLY A 1 294 ? -73.914 -9.938 75.523 1.00 38.03 294 GLY A N 1
ATOM 2259 C CA . GLY A 1 294 ? -72.645 -10.406 74.943 1.00 38.03 294 GLY A CA 1
ATOM 2260 C C . GLY A 1 294 ? -71.566 -10.987 75.860 1.00 38.03 294 GLY A C 1
ATOM 2261 O O . GLY A 1 294 ? -70.420 -11.048 75.433 1.00 38.03 294 GLY A O 1
ATOM 2262 N N . TRP A 1 295 ? -71.870 -11.455 77.074 1.00 32.47 295 TRP A N 1
ATOM 2263 C CA . TRP A 1 295 ? -70.925 -12.304 77.820 1.00 32.47 295 TRP A CA 1
ATOM 2264 C C . TRP A 1 295 ? -71.179 -13.787 77.517 1.00 32.47 295 TRP A C 1
ATOM 2266 O O . TRP A 1 295 ? -71.797 -14.507 78.296 1.00 32.47 295 TRP A O 1
ATOM 2276 N N . THR A 1 296 ? -70.712 -14.259 76.359 1.00 35.00 296 THR A N 1
ATOM 2277 C CA . THR A 1 296 ? -70.479 -15.694 76.140 1.00 35.00 296 THR A CA 1
ATOM 2278 C C . THR A 1 296 ? -69.058 -16.017 76.576 1.00 35.00 296 THR A C 1
ATOM 2280 O O . THR A 1 296 ? -68.101 -15.751 75.852 1.00 35.00 296 THR A O 1
ATOM 2283 N N . ALA A 1 297 ? -68.926 -16.591 77.769 1.00 36.84 297 ALA A N 1
ATOM 2284 C CA . ALA A 1 297 ? -67.691 -17.213 78.215 1.00 36.84 297 ALA A CA 1
ATOM 2285 C C . ALA A 1 297 ? -67.427 -18.473 77.370 1.00 36.84 297 ALA A C 1
ATOM 2287 O O . ALA A 1 297 ? -68.156 -19.458 77.475 1.00 36.84 297 ALA A O 1
ATOM 2288 N N . LYS A 1 298 ? -66.385 -18.451 76.533 1.00 32.75 298 LYS A N 1
ATOM 2289 C CA . LYS A 1 298 ? -65.721 -19.671 76.057 1.00 32.75 298 LYS A CA 1
ATOM 2290 C C . LYS A 1 298 ? -64.380 -19.788 76.771 1.00 32.75 298 LYS A C 1
ATOM 2292 O O . LYS A 1 298 ? -63.528 -18.913 76.661 1.00 32.75 298 LYS A O 1
ATOM 2297 N N . SER A 1 299 ? -64.255 -20.862 77.536 1.00 30.38 299 SER A N 1
ATOM 2298 C CA . SER A 1 299 ? -63.056 -21.316 78.232 1.00 30.38 299 SER A CA 1
ATOM 2299 C C . SER A 1 299 ? -61.953 -21.749 77.251 1.00 30.38 299 SER A C 1
ATOM 2301 O O . SER A 1 299 ? -62.269 -22.266 76.176 1.00 30.38 299 SER A O 1
ATOM 2303 N N . PRO A 1 300 ? -60.666 -21.590 77.611 1.00 34.44 300 PRO A N 1
ATOM 2304 C CA . PRO A 1 300 ? -59.554 -22.118 76.830 1.00 34.44 300 PRO A CA 1
ATOM 2305 C C . PRO A 1 300 ? -59.309 -23.592 77.196 1.00 34.44 300 PRO A C 1
ATOM 2307 O O . PRO A 1 300 ? -59.224 -23.939 78.375 1.00 34.44 300 PRO A O 1
ATOM 2310 N N . ARG A 1 301 ? -59.200 -24.465 76.188 1.00 29.44 301 ARG A N 1
ATOM 2311 C CA . ARG A 1 301 ? -58.588 -25.794 76.340 1.00 29.44 301 ARG A CA 1
ATOM 2312 C C . ARG A 1 301 ? -57.104 -25.671 75.997 1.00 29.44 301 ARG A C 1
ATOM 2314 O O . ARG A 1 301 ? -56.783 -25.153 74.929 1.00 29.44 301 ARG A O 1
ATOM 2321 N N . TRP A 1 302 ? -56.269 -26.113 76.933 1.00 38.91 302 TRP A N 1
ATOM 2322 C CA . TRP A 1 302 ? -54.882 -26.517 76.706 1.00 38.91 302 TRP A CA 1
ATOM 2323 C C . TRP A 1 302 ? -54.837 -27.809 75.891 1.00 38.91 302 TRP A C 1
ATOM 2325 O O . TRP A 1 302 ? -55.799 -28.607 76.027 1.00 38.91 302 TRP A O 1
#

pLDDT: mean 75.62, std 17.35, range [29.44, 97.19]

Sequence (302 aa):
MSVTRYGKFTDYAIDFGPAQPGKPDLHIVYGLNEAGKSTALSAYLDLLFGVEHNSRYGFLHAYPNMLVGSALEFGGAEHALTRVKGKSPTLRDGRGQPVDEAPLSVPLAGLTRDTYRSMFSLDDQSLEDGGNAIVASKGELGELLFAASAGLADLGSILSKVREEADDIHKLRGRTTQIAELKRNLAALKTQQDEIDTRASAHAVLLATKLQAETAYARAMHDQGQAKTRHDEIARLLRAAPLASEYQRLQREIEQFGSCQCLPPSGPDNCQGSWSRMQNCTRRARVHRRTWPGWTAKSPRW

Radius of gyration: 67.22 Å; chains: 1; bounding box: 139×46×167 Å

Secondary structure (DSSP, 8-state):
-EEEEETTEEEEE----PPPTTS---------TTSSHHHHHHHHHHHHH---TT-TT-SSS-GGG-EEEEEEEETTEEEEEEEESSSSP-EEETTS-EE-SHHHHTTTTT--HHHHHHHH---HHHHHHHHHHHHHSSSHHHHHHHHHHTT-HHHHHHHHHHHHHHHHH--TT-SSSHHHHHHHHHHHHHHHHHHHHHHHHHHHHHHHHHHHHHHHHHHHHHHHHHHHHHHHHHHHHHHHHHHHHHHHHHHHHHHHHTT-----S---S--HHHHHHHHHHHHHHHHTTSS-------PPP-

InterPro domains:
  IPR027417 P-loop containing nucleoside triphosphate hydrolase [G3DSA:3.40.50.300] (1-260)
  IPR038734 YhaN, AAA domain [PF13514] (2-201)